Protein AF-A0A931WRL9-F1 (afdb_monomer_lite)

Structure (mmCIF, N/CA/C/O backbone):
data_AF-A0A931WRL9-F1
#
_entry.id   AF-A0A931WRL9-F1
#
loop_
_atom_site.group_PDB
_atom_site.id
_atom_site.type_symbol
_atom_site.label_atom_id
_atom_site.label_alt_id
_atom_site.label_comp_id
_atom_site.label_asym_id
_atom_site.label_entity_id
_atom_site.label_seq_id
_atom_site.pdbx_PDB_ins_code
_atom_site.Cartn_x
_atom_site.Cartn_y
_atom_site.Cartn_z
_atom_site.occupancy
_atom_site.B_iso_or_equiv
_atom_site.auth_seq_id
_atom_site.auth_comp_id
_atom_site.auth_asym_id
_atom_site.auth_atom_id
_atom_site.pdbx_PDB_model_num
ATOM 1 N N . MET A 1 1 ? -40.495 -14.689 -40.208 1.00 44.78 1 MET A N 1
ATOM 2 C CA . MET A 1 1 ? -40.749 -14.910 -38.768 1.00 44.78 1 MET A CA 1
ATOM 3 C C . MET A 1 1 ? -39.456 -15.368 -38.120 1.00 44.78 1 MET A C 1
ATOM 5 O O . MET A 1 1 ? -38.952 -16.397 -38.542 1.00 44.78 1 MET A O 1
ATOM 9 N N . THR A 1 2 ? -38.900 -14.580 -37.196 1.00 35.59 2 THR A N 1
ATOM 10 C CA . THR A 1 2 ? -38.313 -14.981 -35.895 1.00 35.59 2 THR A CA 1
ATOM 11 C C . THR A 1 2 ? -37.717 -13.708 -35.288 1.00 35.59 2 THR A C 1
ATOM 13 O O . THR A 1 2 ? -36.755 -13.159 -35.816 1.00 35.59 2 THR A O 1
ATOM 16 N N . ALA A 1 3 ? -38.356 -13.192 -34.238 1.00 34.50 3 ALA A N 1
ATOM 17 C CA . ALA A 1 3 ? -37.860 -12.071 -33.450 1.00 34.50 3 ALA A CA 1
ATOM 18 C C . ALA A 1 3 ? -36.863 -12.606 -32.414 1.00 34.50 3 ALA A C 1
ATOM 20 O O . ALA A 1 3 ? -37.183 -13.543 -31.684 1.00 34.50 3 ALA A O 1
ATOM 21 N N . ILE A 1 4 ? -35.666 -12.023 -32.359 1.00 38.94 4 ILE A N 1
ATOM 22 C CA . ILE A 1 4 ? -34.673 -12.305 -31.321 1.00 38.94 4 ILE A CA 1
ATOM 23 C C . ILE A 1 4 ? -34.938 -11.321 -30.181 1.00 38.94 4 ILE A C 1
ATOM 25 O O . ILE A 1 4 ? -34.804 -10.111 -30.349 1.00 38.94 4 ILE A O 1
ATOM 29 N N . ILE A 1 5 ? -35.365 -11.848 -29.035 1.00 36.91 5 ILE A N 1
ATOM 30 C CA . ILE A 1 5 ? -35.567 -11.085 -27.802 1.00 36.91 5 ILE A CA 1
ATOM 31 C C . ILE A 1 5 ? -34.185 -10.740 -27.237 1.00 36.91 5 ILE A C 1
ATOM 33 O O . ILE A 1 5 ? -33.437 -11.624 -26.825 1.00 36.91 5 ILE A O 1
ATOM 37 N N . ALA A 1 6 ? -33.851 -9.450 -27.225 1.00 34.28 6 ALA A N 1
ATOM 38 C CA . ALA A 1 6 ? -32.710 -8.922 -26.493 1.00 34.28 6 ALA A CA 1
ATOM 39 C C . ALA A 1 6 ? -33.028 -8.936 -24.990 1.00 34.28 6 ALA A C 1
ATOM 41 O O . ALA A 1 6 ? -33.917 -8.223 -24.526 1.00 34.28 6 ALA A O 1
ATOM 42 N N . VAL A 1 7 ? -32.312 -9.763 -24.228 1.00 40.81 7 VAL A N 1
ATOM 43 C CA . VAL A 1 7 ? -32.348 -9.741 -22.762 1.00 40.81 7 VAL A CA 1
ATOM 44 C C . VAL A 1 7 ? -31.408 -8.634 -22.285 1.00 40.81 7 VAL A C 1
ATOM 46 O O . VAL A 1 7 ? -30.204 -8.672 -22.524 1.00 40.81 7 VAL A O 1
ATOM 49 N N . VAL A 1 8 ? -31.983 -7.626 -21.634 1.00 39.34 8 VAL A N 1
ATOM 50 C CA . VAL A 1 8 ? -31.287 -6.487 -21.023 1.00 39.34 8 VAL A CA 1
ATOM 51 C C . VAL A 1 8 ? -30.532 -6.951 -19.763 1.00 39.34 8 VAL A C 1
ATOM 53 O O . VAL A 1 8 ? -31.167 -7.512 -18.867 1.00 39.34 8 VAL A O 1
ATOM 56 N N . PRO A 1 9 ? -29.219 -6.691 -19.609 1.00 40.78 9 PRO A N 1
ATOM 57 C CA . PRO A 1 9 ? -28.498 -6.967 -18.369 1.00 40.78 9 PRO A CA 1
ATOM 58 C C . PRO A 1 9 ? -28.675 -5.790 -17.395 1.00 40.78 9 PRO A C 1
ATOM 60 O O . PRO A 1 9 ? -27.801 -4.943 -17.254 1.00 40.78 9 PRO A O 1
ATOM 63 N N . GLY A 1 10 ? -29.844 -5.701 -16.752 1.00 38.16 10 GLY A N 1
ATOM 64 C CA . GLY A 1 10 ? -30.195 -4.589 -15.852 1.00 38.16 10 GLY A CA 1
ATOM 65 C C . GLY A 1 10 ? -30.181 -4.905 -14.352 1.00 38.16 10 GLY A C 1
ATOM 66 O O . GLY A 1 10 ? -30.362 -3.998 -13.549 1.00 38.16 10 GLY A O 1
ATOM 67 N N . ILE A 1 11 ? -29.992 -6.167 -13.948 1.00 41.97 11 ILE A N 1
ATOM 68 C CA . ILE A 1 11 ? -30.270 -6.601 -12.560 1.00 41.97 11 ILE A CA 1
ATOM 69 C C . ILE A 1 11 ? -28.989 -6.941 -11.768 1.00 41.97 11 ILE A C 1
ATOM 71 O O . ILE A 1 11 ? -28.971 -6.821 -10.548 1.00 41.97 11 ILE A O 1
ATOM 75 N N . ALA A 1 12 ? -27.871 -7.247 -12.436 1.00 38.97 12 ALA A N 1
ATOM 76 C CA . ALA A 1 12 ? -26.634 -7.674 -11.765 1.00 38.97 12 ALA A CA 1
ATOM 77 C C . ALA A 1 12 ? -25.820 -6.538 -11.098 1.00 38.97 12 ALA A C 1
ATOM 79 O O . ALA A 1 12 ? -24.999 -6.807 -10.224 1.00 38.97 12 ALA A O 1
ATOM 80 N N . TYR A 1 13 ? -26.040 -5.268 -11.463 1.00 33.41 13 TYR A N 1
ATOM 81 C CA . TYR A 1 13 ? -25.274 -4.142 -10.901 1.00 33.41 13 TYR A CA 1
ATOM 82 C C . TYR A 1 13 ? -25.779 -3.670 -9.526 1.00 33.41 13 TYR A C 1
ATOM 84 O O . TYR A 1 13 ? -24.995 -3.178 -8.716 1.00 33.41 13 TYR A O 1
ATOM 92 N N . ALA A 1 14 ? -27.068 -3.855 -9.223 1.00 31.97 14 ALA A N 1
ATOM 93 C CA . ALA A 1 14 ? -27.651 -3.403 -7.958 1.00 31.97 14 ALA A CA 1
ATOM 94 C C . ALA A 1 14 ? -27.283 -4.312 -6.767 1.00 31.97 14 ALA A C 1
ATOM 96 O O . ALA A 1 14 ? -27.158 -3.836 -5.639 1.00 31.97 14 ALA A O 1
ATOM 97 N N . GLU A 1 15 ? -27.056 -5.608 -7.004 1.00 30.67 15 GLU A N 1
ATOM 98 C CA . GLU A 1 15 ? -26.655 -6.556 -5.953 1.00 30.67 15 GLU A CA 1
ATOM 99 C C . GLU A 1 15 ? -25.173 -6.436 -5.569 1.00 30.67 15 GLU A C 1
ATOM 101 O O . GLU A 1 15 ? -24.834 -6.593 -4.395 1.00 30.67 15 GLU A O 1
ATOM 106 N N . ALA A 1 16 ? -24.294 -6.088 -6.515 1.00 38.09 16 ALA A N 1
ATOM 107 C CA . ALA A 1 16 ? -22.885 -5.812 -6.224 1.00 38.09 16 ALA A CA 1
ATOM 108 C C . ALA A 1 16 ? -22.719 -4.534 -5.379 1.00 38.09 16 ALA A C 1
ATOM 110 O O . ALA A 1 16 ? -21.950 -4.523 -4.421 1.00 38.09 16 ALA A O 1
ATOM 111 N N . SER A 1 17 ? -23.514 -3.498 -5.670 1.00 33.03 17 SER A N 1
ATOM 112 C CA . SER A 1 17 ? -23.491 -2.224 -4.939 1.00 33.03 17 SER A CA 1
ATOM 113 C C . SER A 1 17 ? -24.103 -2.321 -3.529 1.00 33.03 17 SER A C 1
ATOM 115 O O . SER A 1 17 ? -23.674 -1.608 -2.625 1.00 33.03 17 SER A O 1
ATOM 117 N N . ARG A 1 18 ? -25.035 -3.260 -3.285 1.00 34.12 18 ARG A N 1
ATOM 118 C CA . ARG A 1 18 ? -25.555 -3.548 -1.932 1.00 34.12 18 ARG A CA 1
ATOM 119 C C . ARG A 1 18 ? -24.573 -4.306 -1.033 1.00 34.12 18 ARG A C 1
ATOM 121 O O . ARG A 1 18 ? -24.614 -4.103 0.173 1.00 34.12 18 ARG A O 1
ATOM 128 N N . LYS A 1 19 ? -23.683 -5.141 -1.583 1.00 35.38 19 LYS A N 1
ATOM 129 C CA . LYS A 1 19 ? -22.696 -5.901 -0.787 1.00 35.38 19 LYS A CA 1
ATOM 130 C C . LYS A 1 19 ? -21.484 -5.082 -0.337 1.00 35.38 19 LYS A C 1
ATOM 132 O O . LYS A 1 19 ? -20.866 -5.433 0.663 1.00 35.38 19 LYS A O 1
ATOM 137 N N . GLU A 1 20 ? -21.144 -3.992 -1.024 1.00 37.16 20 GLU A N 1
ATOM 138 C CA . GLU A 1 20 ? -20.038 -3.119 -0.594 1.00 37.16 20 GLU A CA 1
ATOM 139 C C . GLU A 1 20 ? -20.382 -2.294 0.658 1.00 37.16 20 GLU A C 1
ATOM 141 O O . GLU A 1 20 ? -19.478 -1.927 1.407 1.00 37.16 20 GLU A O 1
ATOM 146 N N . GLY A 1 21 ? -21.674 -2.095 0.948 1.00 33.62 21 GLY A N 1
ATOM 147 C CA . GLY A 1 21 ? -22.155 -1.407 2.151 1.00 33.62 21 GLY A CA 1
ATOM 148 C C . GLY A 1 21 ? -22.078 -2.217 3.454 1.00 33.62 21 GLY A C 1
ATOM 149 O O . GLY A 1 21 ? -22.179 -1.628 4.525 1.00 33.62 21 GLY A O 1
ATOM 150 N N . GLU A 1 22 ? -21.860 -3.535 3.387 1.00 46.25 22 GLU A N 1
ATOM 151 C CA . GLU A 1 22 ? -21.829 -4.440 4.555 1.00 46.25 22 GLU A CA 1
ATOM 152 C C . GLU A 1 22 ? -20.504 -5.206 4.703 1.00 46.25 22 GLU A C 1
ATOM 154 O O . GLU A 1 22 ? -20.404 -6.157 5.473 1.00 46.25 22 GLU A O 1
ATOM 159 N N . MET A 1 23 ? -19.454 -4.823 3.975 1.00 58.56 23 MET A N 1
ATOM 160 C CA . MET A 1 23 ? -18.161 -5.488 4.129 1.00 58.56 23 MET A CA 1
ATOM 161 C C . MET A 1 23 ? -17.513 -5.045 5.445 1.00 58.56 23 MET A C 1
ATOM 163 O O . MET A 1 23 ? -17.199 -3.863 5.617 1.00 58.56 23 MET A O 1
ATOM 167 N N . GLY A 1 24 ? -17.315 -5.984 6.375 1.00 73.19 24 GLY A N 1
ATOM 168 C CA . GLY A 1 24 ? -16.689 -5.721 7.669 1.00 73.19 24 GLY A CA 1
ATOM 169 C C . GLY A 1 24 ? -15.267 -5.170 7.522 1.00 73.19 24 GLY A C 1
ATOM 170 O O . GLY A 1 24 ? -14.617 -5.329 6.488 1.00 73.19 24 GLY A O 1
ATOM 171 N N . ALA A 1 25 ? -14.752 -4.504 8.558 1.00 78.38 25 ALA A N 1
ATOM 172 C CA . ALA A 1 25 ? -13.414 -3.907 8.505 1.00 78.38 25 ALA A CA 1
ATOM 173 C C . ALA A 1 25 ? -12.307 -4.944 8.225 1.00 78.38 25 ALA A C 1
ATOM 175 O O . ALA A 1 25 ? -11.410 -4.676 7.431 1.00 78.38 25 ALA A O 1
ATOM 176 N N . VAL A 1 26 ? -12.426 -6.148 8.794 1.00 84.94 26 VAL A N 1
ATOM 177 C CA . VAL A 1 26 ? -11.498 -7.267 8.545 1.00 84.94 26 VAL A CA 1
ATOM 178 C C . VAL A 1 26 ? -11.641 -7.812 7.119 1.00 84.94 26 VAL A C 1
ATOM 180 O O . VAL A 1 26 ? -10.646 -8.127 6.471 1.00 84.94 26 VAL A O 1
ATOM 183 N N . ASP A 1 27 ? -12.855 -7.852 6.565 1.00 77.94 27 ASP A N 1
ATOM 184 C CA . ASP A 1 27 ? -13.069 -8.292 5.180 1.00 77.94 27 ASP A CA 1
ATOM 185 C C . ASP A 1 27 ? -12.453 -7.330 4.161 1.00 77.94 27 ASP A C 1
ATOM 187 O O . ASP A 1 27 ? -11.972 -7.761 3.108 1.00 77.94 27 ASP A O 1
ATOM 191 N N . ARG A 1 28 ? -12.409 -6.032 4.492 1.00 79.56 28 ARG A N 1
ATOM 192 C CA . ARG A 1 28 ? -11.656 -5.043 3.713 1.00 79.56 28 ARG A CA 1
ATOM 193 C C . ARG A 1 28 ? -10.157 -5.345 3.730 1.00 79.56 28 ARG A C 1
ATOM 195 O O . ARG A 1 28 ? -9.572 -5.391 2.653 1.00 79.56 28 ARG A O 1
ATOM 202 N N . LEU A 1 29 ? -9.563 -5.658 4.885 1.00 85.00 29 LEU A N 1
ATOM 203 C CA . LEU A 1 29 ? -8.148 -6.059 4.946 1.00 85.00 29 LEU A CA 1
ATOM 204 C C . LEU A 1 29 ? -7.873 -7.352 4.158 1.00 85.00 29 LEU A C 1
ATOM 206 O O . LEU A 1 29 ? -6.937 -7.410 3.368 1.00 85.00 29 LEU A O 1
ATOM 210 N N . ARG A 1 30 ? -8.751 -8.360 4.239 1.00 85.81 30 ARG A N 1
ATOM 211 C CA . ARG A 1 30 ? -8.642 -9.573 3.398 1.00 85.81 30 ARG A CA 1
ATOM 212 C C . ARG A 1 30 ? -8.730 -9.271 1.903 1.00 85.81 30 ARG A C 1
ATOM 214 O O . ARG A 1 30 ? -8.140 -9.970 1.074 1.00 85.81 30 ARG A O 1
ATOM 221 N N . ARG A 1 31 ? -9.530 -8.277 1.510 1.00 81.62 31 ARG A N 1
ATOM 222 C CA . ARG A 1 31 ? -9.586 -7.805 0.120 1.00 81.62 31 ARG A CA 1
ATOM 223 C C . ARG A 1 31 ? -8.267 -7.140 -0.269 1.00 81.62 31 ARG A C 1
ATOM 225 O O . ARG A 1 31 ? -7.754 -7.476 -1.336 1.00 81.62 31 ARG A O 1
ATOM 232 N N . ASP A 1 32 ? -7.706 -6.300 0.594 1.00 82.50 32 ASP A N 1
ATOM 233 C CA . ASP A 1 32 ? -6.391 -5.688 0.388 1.00 82.50 32 ASP A CA 1
ATOM 234 C C . ASP A 1 32 ? -5.314 -6.762 0.200 1.00 82.50 32 ASP A C 1
ATOM 236 O O . ASP A 1 32 ? -4.624 -6.747 -0.818 1.00 82.50 32 ASP A O 1
ATOM 240 N N . HIS A 1 33 ? -5.250 -7.777 1.068 1.00 94.31 33 HIS A N 1
ATOM 241 C CA . HIS A 1 33 ? -4.272 -8.867 0.950 1.00 94.31 33 HIS A CA 1
ATOM 242 C C . HIS A 1 33 ? -4.367 -9.608 -0.382 1.00 94.31 33 HIS A C 1
ATOM 244 O O . HIS A 1 33 ? -3.354 -9.938 -0.995 1.00 94.31 33 HIS A O 1
ATOM 250 N N . ARG A 1 34 ? -5.583 -9.868 -0.879 1.00 90.12 34 ARG A N 1
ATOM 251 C CA . ARG A 1 34 ? -5.767 -10.491 -2.201 1.00 90.12 34 ARG A CA 1
ATOM 252 C C . ARG A 1 34 ? -5.211 -9.614 -3.324 1.00 90.12 34 ARG A C 1
ATOM 254 O O . ARG A 1 34 ? -4.574 -10.132 -4.243 1.00 90.12 34 ARG A O 1
ATOM 261 N N . ILE A 1 35 ? -5.427 -8.301 -3.250 1.00 81.62 35 ILE A N 1
ATOM 262 C CA . ILE A 1 35 ? -4.906 -7.339 -4.230 1.00 81.62 35 ILE A CA 1
ATOM 263 C C . ILE A 1 35 ? -3.377 -7.272 -4.150 1.00 81.62 35 ILE A C 1
ATOM 265 O O . ILE A 1 35 ? -2.712 -7.377 -5.183 1.00 81.62 35 ILE A O 1
ATOM 269 N N . LEU A 1 36 ? -2.823 -7.154 -2.940 1.00 89.88 36 LEU A N 1
ATOM 270 C CA . LEU A 1 36 ? -1.384 -7.114 -2.694 1.00 89.88 36 LEU A CA 1
ATOM 271 C C . LEU A 1 36 ? -0.716 -8.394 -3.208 1.00 89.88 36 LEU A C 1
ATOM 273 O O . LEU A 1 36 ? 0.184 -8.305 -4.039 1.00 89.88 36 LEU A O 1
ATOM 277 N N . ARG A 1 37 ? -1.216 -9.583 -2.842 1.00 96.25 37 ARG A N 1
ATOM 278 C CA . ARG A 1 37 ? -0.706 -10.871 -3.352 1.00 96.25 37 ARG A CA 1
ATOM 279 C C . ARG A 1 37 ? -0.725 -10.947 -4.876 1.00 96.25 37 ARG A C 1
ATOM 281 O O . ARG A 1 37 ? 0.290 -11.304 -5.461 1.00 96.25 37 ARG A O 1
ATOM 288 N N . SER A 1 38 ? -1.807 -10.508 -5.522 1.00 91.19 38 SER A N 1
ATOM 289 C CA . SER A 1 38 ? -1.882 -10.478 -6.993 1.00 91.19 38 SER A CA 1
ATOM 290 C C . SER A 1 38 ? -0.784 -9.604 -7.618 1.00 91.19 38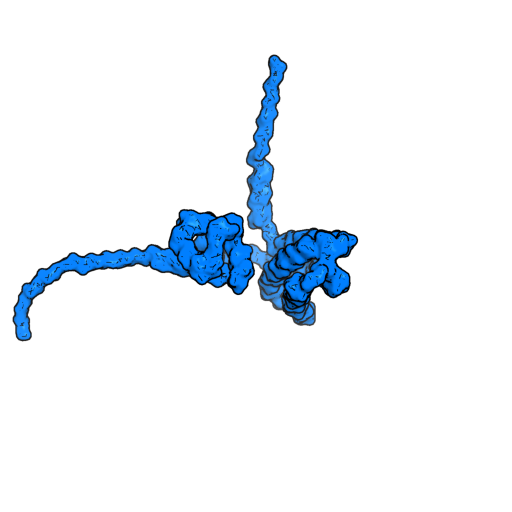 SER A C 1
ATOM 292 O O . SER A 1 38 ? -0.252 -9.923 -8.680 1.00 91.19 38 SER A O 1
ATOM 294 N N . LYS A 1 39 ? -0.410 -8.495 -6.966 1.00 89.38 39 LYS A N 1
ATOM 295 C CA . LYS A 1 39 ? 0.703 -7.647 -7.419 1.00 89.38 39 LYS A CA 1
ATOM 296 C C . LYS A 1 39 ? 2.064 -8.269 -7.148 1.00 89.38 39 LYS A C 1
ATOM 298 O O . LYS A 1 39 ? 2.951 -8.134 -7.985 1.00 89.38 39 LYS A O 1
ATOM 303 N N . LEU A 1 40 ? 2.228 -8.959 -6.023 1.00 96.81 40 LEU A N 1
ATOM 304 C CA . LEU A 1 40 ? 3.450 -9.708 -5.730 1.00 96.81 40 LEU A CA 1
ATOM 305 C C . LEU A 1 40 ? 3.666 -10.833 -6.755 1.00 96.81 40 LEU A C 1
ATOM 307 O O . LEU A 1 40 ? 4.784 -11.004 -7.234 1.00 96.81 40 LEU A O 1
ATOM 311 N N . ASP A 1 41 ? 2.599 -11.519 -7.172 1.00 96.06 41 ASP A N 1
ATOM 312 C CA . ASP A 1 41 ? 2.644 -12.523 -8.244 1.00 96.06 41 ASP A CA 1
ATOM 313 C C . ASP A 1 41 ? 3.066 -11.901 -9.585 1.00 96.06 41 ASP A C 1
ATOM 315 O O . ASP A 1 41 ? 3.889 -12.464 -10.312 1.00 96.06 41 ASP A O 1
ATOM 319 N N . LEU A 1 42 ? 2.549 -10.707 -9.902 1.00 94.00 42 LEU A N 1
ATOM 320 C CA . LEU A 1 42 ? 2.945 -9.955 -11.094 1.00 94.00 42 LEU A CA 1
ATOM 321 C C . LEU A 1 42 ? 4.422 -9.538 -11.045 1.00 94.00 42 LEU A C 1
ATOM 323 O O . LEU A 1 42 ? 5.119 -9.676 -12.049 1.00 94.00 42 LEU A O 1
ATOM 327 N N . LEU A 1 43 ? 4.916 -9.065 -9.896 1.00 95.19 43 LEU A N 1
ATOM 328 C CA . LEU A 1 43 ? 6.333 -8.735 -9.717 1.00 95.19 43 LEU A CA 1
ATOM 329 C C . LEU A 1 43 ? 7.221 -9.968 -9.894 1.00 95.19 43 LEU A C 1
ATOM 331 O O . LEU A 1 43 ? 8.225 -9.904 -10.597 1.00 95.19 43 LEU A O 1
ATOM 335 N N . GLU A 1 44 ? 6.846 -11.103 -9.309 1.00 96.69 44 GLU A N 1
ATOM 336 C CA . GLU A 1 44 ? 7.587 -12.359 -9.441 1.00 96.69 44 GLU A CA 1
ATOM 337 C C . GLU A 1 44 ? 7.596 -12.879 -10.890 1.00 96.69 44 GLU A C 1
ATOM 339 O O . GLU A 1 44 ? 8.616 -13.368 -11.386 1.00 96.69 44 GLU A O 1
ATOM 344 N N . ALA A 1 45 ? 6.485 -12.734 -11.617 1.00 95.62 45 ALA A N 1
ATOM 345 C CA . ALA A 1 45 ? 6.431 -13.019 -13.048 1.00 95.62 45 ALA A CA 1
ATOM 346 C C . ALA A 1 45 ? 7.342 -12.081 -13.856 1.00 95.62 45 ALA A C 1
ATOM 348 O O . ALA A 1 45 ? 8.159 -12.559 -14.642 1.00 95.62 45 ALA A O 1
ATOM 349 N N . ALA A 1 46 ? 7.264 -10.773 -13.613 1.00 93.81 46 ALA A N 1
ATOM 350 C CA . ALA A 1 46 ? 8.078 -9.770 -14.289 1.00 93.81 46 ALA A CA 1
ATOM 351 C C . ALA A 1 46 ? 9.582 -9.954 -14.007 1.00 93.81 46 ALA A C 1
ATOM 353 O O . ALA A 1 46 ? 10.401 -9.845 -14.917 1.00 93.81 46 ALA A O 1
ATOM 354 N N . LEU A 1 47 ? 9.968 -10.351 -12.789 1.00 94.06 47 LEU A N 1
ATOM 355 C CA . LEU A 1 47 ? 11.359 -10.679 -12.461 1.00 94.06 47 LEU A CA 1
ATOM 356 C C . LEU A 1 47 ? 11.907 -11.814 -13.339 1.00 94.06 47 LEU A C 1
ATOM 358 O O . LEU A 1 47 ? 13.095 -11.806 -13.673 1.00 94.06 47 LEU A O 1
ATOM 362 N N . ARG A 1 48 ? 11.087 -12.794 -13.735 1.00 94.00 48 ARG A N 1
ATOM 363 C CA . ARG A 1 48 ? 11.520 -13.899 -14.613 1.00 94.00 48 ARG A CA 1
ATOM 364 C C . ARG A 1 48 ? 11.781 -13.457 -16.053 1.00 94.00 48 ARG A C 1
ATOM 366 O O . ARG A 1 48 ? 12.563 -14.109 -16.733 1.00 94.00 48 ARG A O 1
ATOM 373 N N . MET A 1 49 ? 11.181 -12.351 -16.487 1.00 92.56 49 MET A N 1
ATOM 374 C CA . MET A 1 49 ? 11.385 -11.776 -17.822 1.00 92.56 49 MET A CA 1
ATOM 375 C C . MET A 1 49 ? 12.704 -10.992 -17.937 1.00 92.56 49 MET A C 1
ATOM 377 O O . MET A 1 49 ? 13.146 -10.690 -19.039 1.00 92.56 49 MET A O 1
ATOM 381 N N . GLY A 1 50 ? 13.363 -10.689 -16.814 1.00 90.50 50 GLY A N 1
ATOM 382 C CA . GLY A 1 50 ? 14.637 -9.970 -16.816 1.00 90.50 50 GLY A CA 1
ATOM 383 C C . GLY A 1 50 ? 14.477 -8.491 -17.167 1.00 90.50 50 GLY A C 1
ATOM 384 O O . GLY A 1 50 ? 13.489 -7.864 -16.791 1.00 90.50 50 GLY A O 1
ATOM 385 N N . ASP A 1 51 ? 15.473 -7.930 -17.850 1.00 90.31 51 ASP A N 1
ATOM 386 C CA . ASP A 1 51 ? 15.604 -6.480 -18.048 1.00 90.31 51 ASP A CA 1
ATOM 387 C C . ASP A 1 51 ? 14.480 -5.882 -18.921 1.00 90.31 51 ASP A C 1
ATOM 389 O O . ASP A 1 51 ? 14.110 -4.724 -18.741 1.00 90.31 51 ASP A O 1
ATOM 393 N N . GLU A 1 52 ? 13.837 -6.683 -19.778 1.00 89.25 52 GLU A N 1
ATOM 394 C CA . GLU A 1 52 ? 12.692 -6.255 -20.603 1.00 89.25 52 GLU A CA 1
ATOM 395 C C . GLU A 1 52 ? 11.482 -5.800 -19.771 1.00 89.25 52 GLU A C 1
ATOM 397 O O . GLU A 1 52 ? 10.679 -4.980 -20.216 1.00 89.25 52 GLU A O 1
ATOM 402 N N . ALA A 1 53 ? 11.354 -6.298 -18.539 1.00 92.69 53 ALA A N 1
ATOM 403 C CA . ALA A 1 53 ? 10.255 -5.954 -17.646 1.00 92.69 53 ALA A CA 1
ATOM 404 C C . ALA A 1 53 ? 10.574 -4.782 -16.706 1.00 92.69 53 ALA A C 1
ATOM 406 O O . ALA A 1 53 ? 9.793 -4.522 -15.790 1.00 92.69 53 ALA A O 1
ATOM 407 N N . TRP A 1 54 ? 11.680 -4.057 -16.914 1.00 90.62 54 TRP A N 1
ATOM 408 C CA . TRP A 1 54 ? 12.113 -2.958 -16.042 1.00 90.62 54 TRP A CA 1
ATOM 409 C C . TRP A 1 54 ? 10.992 -1.965 -15.711 1.00 90.62 54 TRP A C 1
ATOM 411 O O . TRP A 1 54 ? 10.719 -1.691 -14.541 1.00 90.62 54 TRP A O 1
ATOM 421 N N . TYR A 1 55 ? 10.303 -1.458 -16.736 1.00 87.31 55 TYR A N 1
ATOM 422 C CA . TYR A 1 55 ? 9.225 -0.486 -16.556 1.00 87.31 55 TYR A CA 1
ATOM 423 C C . TYR A 1 55 ? 8.027 -1.084 -15.819 1.00 87.31 55 TYR A C 1
ATOM 425 O O . TYR A 1 55 ? 7.462 -0.430 -14.951 1.00 87.31 55 TYR A O 1
ATOM 433 N N . VAL A 1 56 ? 7.679 -2.343 -16.096 1.00 90.19 56 VAL A N 1
ATOM 434 C CA . VAL A 1 56 ? 6.594 -3.040 -15.389 1.00 90.19 56 VAL A CA 1
ATOM 435 C C . VAL A 1 56 ? 6.945 -3.206 -13.913 1.00 90.19 56 VAL A C 1
ATOM 437 O O . VAL A 1 56 ? 6.141 -2.868 -13.050 1.00 90.19 56 VAL A O 1
ATOM 440 N N . LEU A 1 57 ? 8.160 -3.671 -13.611 1.00 91.62 57 LEU A N 1
ATOM 441 C CA . LEU A 1 57 ? 8.648 -3.822 -12.241 1.00 91.62 57 LEU A CA 1
ATOM 442 C C . LEU A 1 57 ? 8.609 -2.491 -11.494 1.00 91.62 57 LEU A C 1
ATOM 444 O O . LEU A 1 57 ? 8.084 -2.437 -10.382 1.00 91.62 57 LEU A O 1
ATOM 448 N N . ARG A 1 58 ? 9.094 -1.416 -12.123 1.00 89.44 58 ARG A N 1
ATOM 449 C CA . ARG A 1 58 ? 9.044 -0.064 -11.568 1.00 89.44 58 ARG A CA 1
ATOM 450 C C . ARG A 1 58 ? 7.603 0.350 -11.265 1.00 89.44 58 ARG A C 1
ATOM 452 O O . ARG A 1 58 ? 7.286 0.600 -10.108 1.00 89.44 58 ARG A O 1
ATOM 459 N N . GLU A 1 59 ? 6.717 0.378 -12.256 1.00 87.12 59 GLU A N 1
ATOM 460 C CA . GLU A 1 59 ? 5.333 0.845 -12.069 1.00 87.12 59 GLU A CA 1
ATOM 461 C C . GLU A 1 59 ? 4.575 0.036 -11.006 1.00 87.12 59 GLU A C 1
ATOM 463 O O . GLU A 1 59 ? 3.853 0.591 -10.169 1.00 87.12 59 GLU A O 1
ATOM 468 N N . VAL A 1 60 ? 4.775 -1.284 -10.982 1.00 87.25 60 VAL A N 1
ATOM 469 C CA . VAL A 1 60 ? 4.128 -2.150 -9.995 1.00 87.25 60 VAL A CA 1
ATOM 470 C C . VAL A 1 60 ? 4.695 -1.914 -8.592 1.00 87.25 60 VAL A C 1
ATOM 472 O O . VAL A 1 60 ? 3.904 -1.853 -7.653 1.00 87.25 60 VAL A O 1
ATOM 475 N N . CYS A 1 61 ? 6.007 -1.702 -8.422 1.00 87.25 61 CYS A N 1
ATOM 476 C CA . CYS A 1 61 ? 6.604 -1.372 -7.116 1.00 87.25 61 CYS A CA 1
ATOM 477 C C . CYS A 1 61 ? 6.119 -0.021 -6.574 1.00 87.25 61 CYS A C 1
ATOM 479 O O . CYS A 1 61 ? 5.794 0.102 -5.388 1.00 87.25 61 CYS A O 1
ATOM 481 N N . PHE A 1 62 ? 5.998 0.980 -7.447 1.00 83.62 62 PHE A N 1
ATOM 482 C CA . PHE A 1 62 ? 5.442 2.284 -7.089 1.00 83.62 62 PHE A CA 1
ATOM 483 C C . PHE A 1 62 ? 3.975 2.160 -6.658 1.00 83.62 62 PHE A C 1
ATOM 485 O O . PHE A 1 62 ? 3.596 2.657 -5.596 1.00 83.62 62 PHE A O 1
ATOM 492 N N . THR A 1 63 ? 3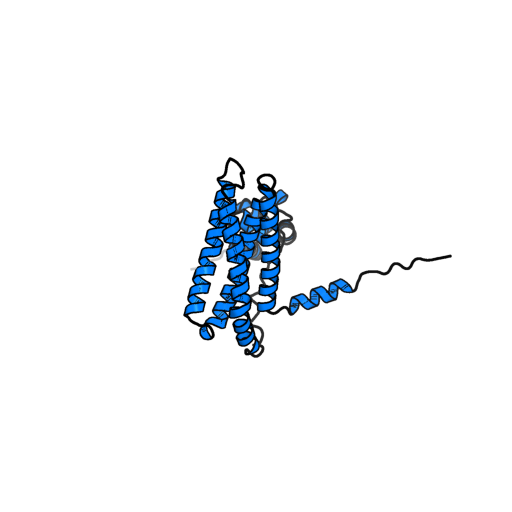.167 1.416 -7.418 1.00 84.06 63 THR A N 1
ATOM 493 C CA . THR A 1 63 ? 1.762 1.154 -7.067 1.00 84.06 63 THR A CA 1
ATOM 494 C C . THR A 1 63 ? 1.636 0.385 -5.749 1.00 84.06 63 THR A C 1
ATOM 496 O O . THR A 1 63 ? 0.800 0.728 -4.913 1.00 84.06 63 THR A O 1
ATOM 499 N N . LEU A 1 64 ? 2.469 -0.639 -5.547 1.00 87.56 64 LEU A N 1
ATOM 500 C CA . LEU A 1 64 ? 2.492 -1.455 -4.333 1.00 87.56 64 LEU A CA 1
ATOM 501 C C . LEU A 1 64 ? 2.823 -0.608 -3.099 1.00 87.56 64 LEU A C 1
ATOM 503 O O . LEU A 1 64 ? 2.191 -0.767 -2.063 1.00 87.56 64 LEU A O 1
ATOM 507 N N . SER A 1 65 ? 3.745 0.348 -3.231 1.00 84.56 65 SER A N 1
ATOM 508 C CA . SER A 1 65 ? 4.127 1.261 -2.144 1.00 84.56 65 SER A CA 1
ATOM 509 C C . SER A 1 65 ? 2.970 2.118 -1.640 1.00 84.56 65 SER A C 1
ATOM 511 O O . SER A 1 65 ? 2.900 2.403 -0.445 1.00 84.56 65 SER A O 1
ATOM 513 N N . ARG A 1 66 ? 2.074 2.541 -2.541 1.00 78.69 66 ARG A N 1
ATOM 514 C CA . ARG A 1 66 ? 0.857 3.275 -2.174 1.00 78.69 66 ARG A CA 1
ATOM 515 C C . ARG A 1 66 ? -0.111 2.358 -1.436 1.00 78.69 66 ARG A C 1
ATOM 517 O O . ARG A 1 66 ? -0.463 2.621 -0.295 1.00 78.69 66 ARG A O 1
ATOM 524 N N . GLN A 1 67 ? -0.458 1.240 -2.066 1.00 81.94 67 GLN A N 1
ATOM 525 C CA . GLN A 1 67 ? -1.460 0.325 -1.527 1.00 81.94 67 GLN A CA 1
ATOM 526 C C . GLN A 1 67 ? -1.064 -0.274 -0.181 1.00 81.94 67 GLN A C 1
ATOM 528 O O . GLN A 1 67 ? -1.925 -0.418 0.679 1.00 81.94 67 GLN A O 1
ATOM 533 N N . LEU A 1 68 ? 0.221 -0.584 0.012 1.00 88.38 68 LEU A N 1
ATOM 534 C CA . LEU A 1 68 ? 0.718 -1.085 1.287 1.00 88.38 68 LEU A CA 1
ATOM 535 C C . LEU A 1 68 ? 0.583 -0.032 2.392 1.00 88.38 68 LEU A C 1
ATOM 537 O O . LEU A 1 68 ? 0.178 -0.362 3.496 1.00 88.38 68 LEU A O 1
ATOM 541 N N . ARG A 1 69 ? 0.856 1.245 2.103 1.00 86.69 69 ARG A N 1
ATOM 542 C CA . ARG A 1 69 ? 0.695 2.321 3.093 1.00 86.69 69 ARG A CA 1
ATOM 543 C C . ARG A 1 69 ? -0.762 2.498 3.505 1.00 86.69 69 ARG A C 1
ATOM 545 O O . ARG A 1 69 ? -1.049 2.632 4.690 1.00 86.69 69 ARG A O 1
ATOM 552 N N . ASP A 1 70 ? -1.671 2.492 2.535 1.00 80.00 70 ASP A N 1
ATOM 553 C CA . ASP A 1 70 ? -3.101 2.642 2.806 1.00 80.00 70 ASP A CA 1
ATOM 554 C C . ASP A 1 70 ? -3.637 1.447 3.602 1.00 80.00 70 ASP A C 1
ATOM 556 O O . ASP A 1 70 ? -4.465 1.606 4.499 1.00 80.00 70 ASP A O 1
ATOM 560 N N . HIS A 1 71 ? -3.143 0.253 3.275 1.00 87.50 71 HIS A N 1
ATOM 561 C CA . HIS A 1 71 ? -3.435 -0.981 3.9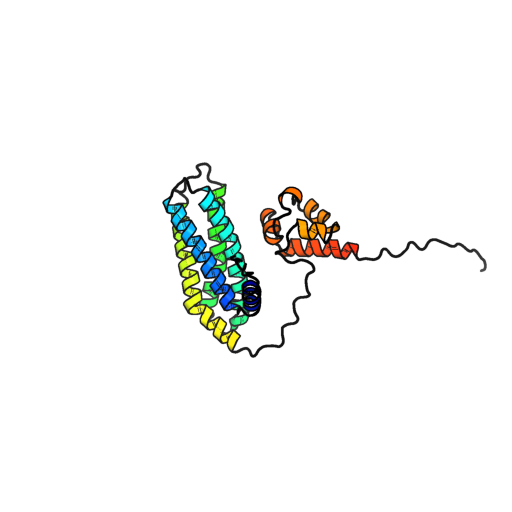85 1.00 87.50 71 HIS A CA 1
ATOM 562 C C . HIS A 1 71 ? -2.945 -0.925 5.441 1.00 87.50 71 HIS A C 1
ATOM 564 O O . HIS A 1 71 ? -3.774 -1.023 6.344 1.00 87.50 71 HIS A O 1
ATOM 570 N N . ILE A 1 72 ? -1.660 -0.624 5.664 1.00 88.44 72 ILE A N 1
ATOM 571 C CA . ILE A 1 72 ? -1.063 -0.454 6.999 1.00 88.44 72 ILE A CA 1
ATOM 572 C C . ILE A 1 72 ? -1.828 0.595 7.811 1.00 88.44 72 ILE A C 1
ATOM 574 O O . ILE A 1 72 ? -2.132 0.376 8.975 1.00 88.44 72 ILE A O 1
ATOM 578 N N . ARG A 1 73 ? -2.234 1.721 7.207 1.00 85.25 73 ARG A N 1
ATOM 579 C CA . ARG A 1 73 ? -3.028 2.746 7.910 1.00 85.25 73 ARG A CA 1
ATOM 580 C C . ARG A 1 73 ? -4.384 2.213 8.381 1.00 85.25 73 ARG A C 1
ATOM 582 O O . ARG A 1 73 ? -4.844 2.568 9.468 1.00 85.25 73 ARG A O 1
ATOM 589 N N . ARG A 1 74 ? -5.061 1.404 7.559 1.00 82.19 74 ARG A N 1
ATOM 590 C CA . ARG A 1 74 ? -6.330 0.762 7.941 1.00 82.19 74 ARG A CA 1
ATOM 591 C C . ARG A 1 74 ? -6.116 -0.274 9.037 1.00 82.19 74 ARG A C 1
ATOM 593 O O . ARG A 1 74 ? -6.966 -0.393 9.919 1.00 82.19 74 ARG A O 1
ATOM 600 N N . GLU A 1 75 ? -5.001 -0.985 8.993 1.00 88.50 75 GLU A N 1
ATOM 601 C CA . GLU A 1 75 ? -4.634 -1.938 10.026 1.00 88.50 75 GLU A CA 1
ATOM 602 C C . GLU A 1 75 ? -4.284 -1.257 11.346 1.00 88.50 75 GLU A C 1
ATOM 604 O O . GLU A 1 75 ? -4.870 -1.602 12.365 1.00 88.50 75 GLU A O 1
ATOM 609 N N . ASP A 1 76 ? -3.449 -0.219 11.333 1.00 87.75 76 ASP A N 1
ATOM 610 C CA . ASP A 1 76 ? -3.104 0.585 12.508 1.00 87.75 76 ASP A CA 1
ATOM 611 C C . ASP A 1 76 ? -4.355 1.113 13.223 1.00 87.75 76 ASP A C 1
ATOM 613 O O . ASP A 1 76 ? -4.419 1.130 14.455 1.00 87.75 76 ASP A O 1
ATOM 617 N N . ALA A 1 77 ? -5.390 1.500 12.471 1.00 83.94 77 ALA A N 1
ATOM 618 C CA . ALA A 1 77 ? -6.666 1.917 13.045 1.00 83.94 77 ALA A CA 1
ATOM 619 C C . ALA A 1 77 ? -7.379 0.772 13.795 1.00 83.94 77 ALA A C 1
ATOM 621 O O . ALA A 1 77 ? -7.980 1.001 14.850 1.00 83.94 77 ALA A O 1
ATOM 622 N N . LEU A 1 78 ? -7.306 -0.460 13.284 1.00 86.44 78 LEU A N 1
ATOM 623 C CA . LEU A 1 78 ? -7.866 -1.647 13.936 1.00 86.44 78 LEU A CA 1
ATOM 624 C C . LEU A 1 78 ? -7.020 -2.114 15.119 1.00 86.44 78 LEU A C 1
ATOM 626 O O . LEU A 1 78 ? -7.577 -2.419 16.175 1.00 86.44 78 LEU A O 1
ATOM 630 N N . VAL A 1 79 ? -5.696 -2.094 14.980 1.00 89.25 79 VAL A N 1
ATOM 631 C CA . VAL A 1 79 ? -4.735 -2.353 16.054 1.00 89.25 79 VAL A CA 1
ATOM 632 C C . VAL A 1 79 ? -4.972 -1.384 17.211 1.00 89.25 79 VAL A C 1
ATOM 634 O O . VAL A 1 79 ? -5.093 -1.813 18.356 1.00 89.25 79 VAL A O 1
ATOM 637 N N . ALA A 1 80 ? -5.140 -0.089 16.933 1.00 86.69 80 ALA A N 1
ATOM 638 C CA . ALA A 1 80 ? -5.467 0.907 17.949 1.00 86.69 80 ALA A CA 1
ATOM 639 C C . ALA A 1 80 ? -6.818 0.623 18.628 1.00 86.69 80 ALA A C 1
ATOM 641 O O . ALA A 1 80 ? -6.919 0.705 19.853 1.00 86.69 80 ALA A O 1
ATOM 642 N N . ALA A 1 81 ? -7.843 0.243 17.859 1.00 84.00 81 ALA A N 1
ATOM 643 C CA . ALA A 1 81 ? -9.166 -0.088 18.390 1.00 84.00 81 ALA A CA 1
ATOM 644 C C . ALA A 1 81 ? -9.194 -1.383 19.224 1.00 84.00 81 ALA A C 1
ATOM 646 O O . ALA A 1 81 ? -10.092 -1.550 20.053 1.00 84.00 81 ALA A O 1
ATOM 647 N N . CYS A 1 82 ? -8.234 -2.285 19.002 1.00 86.12 82 CYS A N 1
ATOM 648 C CA . CYS A 1 82 ? -8.128 -3.586 19.664 1.00 86.12 82 CYS A CA 1
ATOM 649 C C . CYS A 1 82 ? -6.948 -3.671 20.642 1.00 86.12 82 CYS A C 1
ATOM 651 O O . CYS A 1 82 ? -6.688 -4.746 21.180 1.00 86.12 82 CYS A O 1
ATOM 653 N N . ARG A 1 83 ? -6.249 -2.557 20.892 1.00 86.00 83 ARG A N 1
ATOM 654 C CA . ARG A 1 83 ? -4.969 -2.507 21.613 1.00 86.00 83 ARG A CA 1
ATOM 655 C C . ARG A 1 83 ? -4.996 -3.246 22.949 1.00 86.00 83 ARG A C 1
ATOM 657 O O . ARG A 1 83 ? -4.081 -4.009 23.241 1.00 86.00 83 ARG A O 1
ATOM 664 N N . ASP A 1 84 ? -6.056 -3.047 23.726 1.00 84.31 84 ASP A N 1
ATOM 665 C CA . ASP A 1 84 ? -6.196 -3.617 25.071 1.00 84.31 84 ASP A CA 1
ATOM 666 C C . ASP A 1 84 ? -6.405 -5.141 25.062 1.00 84.31 84 ASP A C 1
ATOM 668 O O . ASP A 1 84 ? -6.168 -5.811 26.064 1.00 84.31 84 ASP A O 1
ATOM 672 N N . ALA A 1 85 ? -6.833 -5.701 23.927 1.00 83.62 85 ALA A N 1
ATOM 673 C CA . ALA A 1 85 ? -7.033 -7.135 23.739 1.00 83.62 85 ALA A CA 1
ATOM 674 C C . ALA A 1 85 ? -5.805 -7.843 23.135 1.00 83.62 85 ALA A C 1
ATOM 676 O O . ALA A 1 85 ? -5.804 -9.071 23.022 1.00 83.62 85 ALA A O 1
ATOM 677 N N . MET A 1 86 ? -4.774 -7.096 22.728 1.00 85.38 86 MET A N 1
ATOM 678 C CA . MET A 1 86 ? -3.587 -7.633 22.063 1.00 85.38 86 MET A CA 1
ATOM 679 C C . MET A 1 86 ? -2.448 -7.914 23.047 1.00 85.38 86 MET A C 1
ATOM 681 O O . MET A 1 86 ? -2.265 -7.226 24.051 1.00 85.38 86 MET A O 1
ATOM 685 N N . ASN A 1 87 ? -1.626 -8.919 22.730 1.00 86.75 87 ASN A N 1
ATOM 686 C CA . ASN A 1 87 ? -0.385 -9.163 23.461 1.00 86.75 87 ASN A CA 1
ATOM 687 C C . ASN A 1 87 ? 0.592 -7.990 23.216 1.00 86.75 87 ASN A C 1
ATOM 689 O O . ASN A 1 87 ? 0.896 -7.715 22.054 1.00 86.75 87 ASN A O 1
ATOM 693 N N . PRO A 1 88 ? 1.145 -7.339 24.261 1.00 83.00 88 PRO A N 1
ATOM 694 C CA . PRO A 1 88 ? 2.067 -6.211 24.103 1.00 83.00 88 PRO A CA 1
ATOM 695 C C . PRO A 1 88 ? 3.302 -6.514 23.250 1.00 83.00 88 PRO A C 1
ATOM 697 O O . PRO A 1 88 ? 3.802 -5.625 22.566 1.00 83.00 88 PRO A O 1
ATOM 700 N N . LYS A 1 89 ? 3.792 -7.760 23.277 1.00 82.81 89 LYS A N 1
ATOM 701 C CA . LYS A 1 89 ? 4.918 -8.194 22.446 1.00 82.81 89 LYS A CA 1
ATOM 702 C C . LYS A 1 89 ? 4.529 -8.234 20.966 1.00 82.81 89 LYS A C 1
ATOM 704 O O . LYS A 1 89 ? 5.231 -7.646 20.157 1.00 82.81 89 LYS A O 1
ATOM 709 N N . ALA A 1 90 ? 3.395 -8.857 20.643 1.00 81.31 90 ALA A N 1
ATOM 710 C CA . ALA A 1 90 ? 2.888 -8.918 19.271 1.00 81.31 90 ALA A CA 1
ATOM 711 C C . ALA A 1 90 ? 2.570 -7.514 18.733 1.00 81.31 90 ALA A C 1
ATOM 713 O O . ALA A 1 90 ? 2.911 -7.185 17.608 1.00 81.31 90 ALA A O 1
ATOM 714 N N . LEU A 1 91 ? 1.995 -6.646 19.571 1.00 82.56 91 LEU A N 1
ATOM 715 C CA . LEU A 1 91 ? 1.757 -5.246 19.222 1.00 82.56 91 LEU A CA 1
ATOM 716 C C . LEU A 1 91 ? 3.059 -4.502 18.883 1.00 82.56 91 LEU A C 1
ATOM 718 O O . LEU A 1 91 ? 3.087 -3.711 17.947 1.00 82.56 91 LEU A O 1
ATOM 722 N N . ALA A 1 92 ? 4.131 -4.733 19.645 1.00 81.12 92 ALA A N 1
ATOM 723 C CA . ALA A 1 92 ? 5.423 -4.112 19.374 1.00 81.12 92 ALA A CA 1
ATOM 724 C C . ALA A 1 92 ? 6.049 -4.619 18.065 1.00 81.12 92 ALA A C 1
ATOM 726 O O . ALA A 1 92 ? 6.630 -3.818 17.340 1.00 81.12 92 ALA A O 1
ATOM 727 N N . GLU A 1 93 ? 5.915 -5.913 17.763 1.00 83.50 93 GLU A N 1
ATOM 728 C CA . GLU A 1 93 ? 6.384 -6.515 16.507 1.00 83.50 93 GLU A CA 1
ATOM 729 C C . GLU A 1 93 ? 5.650 -5.906 15.301 1.00 83.50 93 GLU A C 1
ATOM 731 O O . GLU A 1 93 ? 6.303 -5.349 14.421 1.00 83.50 93 GLU A O 1
ATOM 736 N N . VAL A 1 94 ? 4.313 -5.854 15.338 1.00 82.69 94 VAL A N 1
ATOM 737 C CA . VAL A 1 94 ? 3.477 -5.252 14.280 1.00 82.69 94 VAL A CA 1
ATOM 738 C C . VAL A 1 94 ? 3.840 -3.786 14.027 1.00 82.69 94 VAL A C 1
ATOM 740 O O . VAL A 1 94 ? 4.040 -3.373 12.891 1.00 82.69 94 VAL A O 1
ATOM 743 N N . VAL A 1 95 ? 4.010 -2.983 15.085 1.00 78.75 95 VAL A N 1
ATOM 744 C CA . VAL A 1 95 ? 4.381 -1.561 14.944 1.00 78.75 95 VAL A CA 1
ATOM 745 C C . VAL A 1 95 ? 5.757 -1.382 14.291 1.00 78.75 95 VAL A C 1
ATOM 747 O O . VAL A 1 95 ? 5.974 -0.410 13.561 1.00 78.75 95 VAL A O 1
ATOM 750 N N . VAL A 1 96 ? 6.706 -2.282 14.563 1.00 80.75 96 VAL A N 1
ATOM 751 C CA . VAL A 1 96 ? 8.028 -2.252 13.923 1.00 80.75 96 VAL A CA 1
ATOM 752 C C . VAL A 1 96 ? 7.909 -2.634 12.449 1.00 80.75 96 VAL A C 1
ATOM 754 O O . VAL A 1 96 ? 8.415 -1.906 11.597 1.00 80.75 96 VAL A O 1
ATOM 757 N N . GLU A 1 97 ? 7.185 -3.707 12.136 1.00 82.81 97 GLU A N 1
ATOM 758 C CA . GLU A 1 97 ? 6.968 -4.171 10.761 1.00 82.81 97 GLU A CA 1
ATOM 759 C C . GLU A 1 97 ? 6.271 -3.097 9.910 1.00 82.81 97 GLU A C 1
ATOM 761 O O . GLU A 1 97 ? 6.810 -2.680 8.881 1.00 82.81 97 GLU A O 1
ATOM 766 N N . HIS A 1 98 ? 5.181 -2.505 10.406 1.00 85.19 98 HIS A N 1
ATOM 767 C CA . HIS A 1 98 ? 4.453 -1.416 9.741 1.00 85.19 98 HIS A CA 1
ATOM 768 C C . HIS A 1 98 ? 5.313 -0.177 9.453 1.00 85.19 98 HIS A C 1
ATOM 770 O O . HIS A 1 98 ? 5.050 0.585 8.516 1.00 85.19 98 HIS A O 1
ATOM 776 N N . ARG A 1 99 ? 6.368 0.052 10.243 1.00 78.75 99 ARG A N 1
ATOM 777 C CA . ARG A 1 99 ? 7.333 1.130 9.998 1.00 78.75 99 ARG A CA 1
ATOM 778 C C . ARG A 1 99 ? 8.361 0.748 8.931 1.00 78.75 99 ARG A C 1
ATOM 780 O O . ARG A 1 99 ? 8.730 1.597 8.107 1.00 78.75 99 ARG A O 1
ATOM 787 N N . ASP A 1 100 ? 8.846 -0.485 8.974 1.00 81.81 100 ASP A N 1
ATOM 788 C CA . ASP A 1 100 ? 9.981 -0.945 8.179 1.00 81.81 100 ASP A CA 1
ATOM 789 C C . ASP A 1 100 ? 9.575 -1.325 6.749 1.00 81.81 100 ASP A C 1
ATOM 791 O O . ASP A 1 100 ? 10.294 -1.005 5.796 1.00 81.81 100 ASP A O 1
ATOM 795 N N . GLU A 1 101 ? 8.397 -1.914 6.544 1.00 84.19 101 GLU A N 1
ATOM 796 C CA . GLU A 1 101 ? 7.953 -2.342 5.213 1.00 84.19 101 GLU A CA 1
ATOM 797 C C . GLU A 1 101 ? 7.801 -1.180 4.208 1.00 84.19 101 GLU A C 1
ATOM 799 O O . GLU A 1 101 ? 8.366 -1.256 3.103 1.00 84.19 101 GLU A O 1
ATOM 804 N N . PRO A 1 102 ? 7.175 -0.033 4.556 1.00 81.62 102 PRO A N 1
ATOM 805 C CA . PRO A 1 102 ? 7.167 1.137 3.679 1.00 81.62 102 PRO A CA 1
ATOM 806 C C . PRO A 1 102 ? 8.561 1.742 3.473 1.00 81.62 102 PRO A C 1
ATOM 808 O O . PRO A 1 102 ? 8.802 2.435 2.478 1.00 81.62 102 PRO A O 1
ATOM 811 N N . ALA A 1 103 ? 9.492 1.559 4.414 1.00 77.88 103 ALA A N 1
ATOM 812 C CA . ALA A 1 103 ? 10.868 2.024 4.259 1.00 77.88 103 ALA A CA 1
ATOM 813 C C . ALA A 1 103 ? 11.632 1.172 3.233 1.00 77.88 103 ALA A C 1
ATOM 815 O O . ALA A 1 103 ? 12.286 1.741 2.353 1.00 77.88 103 ALA A O 1
ATOM 816 N N . HIS A 1 104 ? 11.478 -0.154 3.274 1.00 83.50 104 HIS A N 1
ATOM 817 C CA . HIS A 1 104 ? 12.066 -1.070 2.295 1.00 83.50 104 HIS A CA 1
ATOM 818 C C . HIS A 1 104 ? 11.564 -0.799 0.873 1.00 83.50 104 HIS A C 1
ATOM 820 O O . HIS A 1 104 ? 12.369 -0.652 -0.050 1.00 83.50 104 HIS A O 1
ATOM 826 N N . LEU A 1 105 ? 10.252 -0.620 0.691 1.00 83.81 105 LEU A N 1
ATOM 827 C CA . LEU A 1 105 ? 9.684 -0.273 -0.616 1.00 83.81 105 LEU A CA 1
ATOM 828 C C . LEU A 1 105 ? 10.161 1.093 -1.129 1.00 83.81 105 LEU A C 1
ATOM 830 O O . LEU A 1 105 ? 10.468 1.249 -2.312 1.00 83.81 105 LEU A O 1
ATOM 834 N N . ARG A 1 106 ? 10.315 2.087 -0.245 1.00 82.50 106 ARG A N 1
ATOM 835 C CA . ARG A 1 106 ? 10.916 3.379 -0.618 1.00 82.50 106 ARG A CA 1
ATOM 836 C C . ARG A 1 106 ? 12.373 3.236 -1.050 1.00 82.50 106 ARG A C 1
ATOM 838 O O . ARG A 1 106 ? 12.773 3.894 -2.010 1.00 82.50 106 ARG A O 1
ATOM 845 N N . ALA A 1 107 ? 13.161 2.405 -0.371 1.00 82.81 107 ALA A N 1
ATOM 846 C CA . ALA A 1 107 ? 14.541 2.135 -0.763 1.00 82.81 107 ALA A CA 1
ATOM 847 C C . ALA A 1 107 ? 14.604 1.474 -2.151 1.00 82.81 107 ALA A C 1
ATOM 849 O O . ALA A 1 107 ? 15.364 1.928 -3.005 1.00 82.81 107 ALA A O 1
ATOM 850 N N . LEU A 1 108 ? 13.739 0.492 -2.417 1.00 86.31 108 LEU A N 1
ATOM 851 C CA . LEU A 1 108 ? 13.608 -0.153 -3.728 1.00 86.31 108 LEU A CA 1
ATOM 852 C C . LEU A 1 108 ? 13.213 0.832 -4.836 1.00 86.31 108 LEU A C 1
ATOM 854 O O . LEU A 1 108 ? 13.848 0.864 -5.888 1.00 86.31 108 LEU A O 1
ATOM 858 N N . ASN A 1 109 ? 12.226 1.697 -4.594 1.00 83.44 109 ASN A N 1
ATOM 859 C CA . ASN A 1 109 ? 11.828 2.715 -5.570 1.00 83.44 109 ASN A CA 1
ATOM 860 C C . ASN A 1 109 ? 12.968 3.692 -5.887 1.00 83.44 109 ASN A C 1
ATOM 862 O O . ASN A 1 109 ? 13.107 4.118 -7.033 1.00 83.44 109 ASN A O 1
ATOM 866 N N . ARG A 1 110 ? 13.824 4.020 -4.907 1.00 83.75 110 ARG A N 1
ATOM 867 C CA . ARG A 1 110 ? 15.026 4.832 -5.159 1.00 83.75 110 ARG A CA 1
ATOM 868 C C . ARG A 1 110 ? 16.009 4.114 -6.075 1.00 83.75 110 ARG A C 1
ATOM 870 O O . ARG A 1 110 ? 16.552 4.763 -6.961 1.00 83.75 110 ARG A O 1
ATOM 877 N N . LEU A 1 111 ? 16.191 2.800 -5.930 1.00 83.38 111 LEU A N 1
ATOM 878 C CA . LEU A 1 111 ? 17.040 2.028 -6.846 1.00 83.38 111 LEU A CA 1
ATOM 879 C C . LEU A 1 111 ? 16.528 2.112 -8.290 1.00 83.38 111 LEU A C 1
ATOM 881 O O . LEU A 1 111 ? 17.323 2.333 -9.196 1.00 83.38 111 LEU A O 1
ATOM 885 N N . PHE A 1 112 ? 15.211 2.044 -8.509 1.00 82.56 112 PHE A N 1
ATOM 886 C CA . PHE A 1 112 ? 14.629 2.221 -9.846 1.00 82.56 112 PHE A CA 1
ATOM 887 C C . PHE A 1 112 ? 14.860 3.612 -10.444 1.00 82.56 112 PHE A C 1
ATOM 889 O O . PHE A 1 112 ? 15.008 3.741 -11.656 1.00 82.56 112 PHE A O 1
ATOM 896 N N . VAL A 1 113 ? 14.870 4.660 -9.620 1.00 80.75 113 VAL A N 1
ATOM 897 C CA . VAL A 1 113 ? 15.098 6.041 -10.081 1.00 80.75 113 VAL A CA 1
ATOM 898 C C . VAL A 1 113 ? 16.582 6.307 -10.328 1.00 80.75 113 VAL A C 1
ATOM 900 O O . VAL A 1 113 ? 16.939 7.001 -11.274 1.00 80.75 113 VAL A O 1
ATOM 903 N N . SER A 1 114 ? 17.451 5.760 -9.481 1.00 77.38 114 SER A N 1
ATOM 904 C CA . SER A 1 114 ? 18.891 6.014 -9.513 1.00 77.38 114 SER A CA 1
ATOM 905 C C . SER A 1 114 ? 19.670 5.061 -10.418 1.00 77.38 114 SER A C 1
ATOM 907 O O . SER A 1 114 ? 20.880 5.228 -10.533 1.00 77.38 114 SER A O 1
ATOM 909 N N . SER A 1 115 ? 19.024 4.071 -11.042 1.00 77.81 115 SER A N 1
ATOM 910 C CA . SER A 1 115 ? 19.702 3.085 -11.886 1.00 77.81 115 SER A CA 1
ATOM 911 C C . SER A 1 115 ? 19.777 3.527 -13.354 1.00 77.81 115 SER A C 1
ATOM 913 O O . SER A 1 115 ? 18.765 3.498 -14.059 1.00 77.81 115 SER A O 1
ATOM 915 N N . PRO A 1 116 ? 20.967 3.898 -13.862 1.00 68.75 116 PRO A N 1
ATOM 916 C CA . PRO A 1 116 ? 21.130 4.326 -15.250 1.00 68.75 116 PRO A CA 1
ATOM 917 C C . PRO A 1 116 ? 21.101 3.156 -16.240 1.00 68.75 116 PRO A C 1
ATOM 919 O O . PRO A 1 116 ? 20.815 3.361 -17.415 1.00 68.75 116 PRO A O 1
ATOM 922 N N . SER A 1 117 ? 21.408 1.936 -15.787 1.00 76.19 117 SER A N 1
ATOM 923 C CA . SER A 1 117 ? 21.500 0.752 -16.647 1.00 76.19 117 SER A CA 1
ATOM 924 C C . SER A 1 117 ? 20.161 0.060 -16.880 1.00 76.19 117 SER A C 1
ATOM 926 O O . SER A 1 117 ? 20.103 -0.829 -17.723 1.00 76.19 117 SER A O 1
ATOM 928 N N . GLN A 1 118 ? 19.117 0.426 -16.122 1.00 83.12 118 GLN A N 1
ATOM 929 C CA . GLN A 1 118 ? 17.801 -0.225 -16.152 1.00 83.12 118 GLN A CA 1
ATOM 930 C C . GLN A 1 118 ? 17.878 -1.759 -16.046 1.00 83.12 118 GLN A C 1
ATOM 932 O O . GLN A 1 118 ? 17.027 -2.485 -16.554 1.00 83.12 118 GLN A O 1
ATOM 937 N N . SER A 1 119 ? 18.923 -2.264 -15.383 1.00 85.94 119 SER A N 1
ATOM 938 C CA . SER A 1 119 ? 19.148 -3.698 -15.257 1.00 85.94 119 SER A CA 1
ATOM 939 C C . SER A 1 119 ? 18.506 -4.231 -13.988 1.00 85.94 119 SER A C 1
ATOM 941 O O . SER A 1 119 ? 18.773 -3.758 -12.885 1.00 85.94 119 SER A O 1
ATOM 943 N N . VAL A 1 120 ? 17.720 -5.290 -14.110 1.00 88.69 120 VAL A N 1
ATOM 944 C CA . VAL A 1 120 ? 17.043 -5.950 -12.992 1.00 88.69 120 VAL A CA 1
ATOM 945 C C . VAL A 1 120 ? 18.037 -6.701 -12.100 1.00 88.69 120 VAL A C 1
ATOM 947 O O . VAL A 1 120 ? 17.735 -6.963 -10.937 1.00 88.69 120 VAL A O 1
ATOM 950 N N . GLY A 1 121 ? 19.246 -7.009 -12.587 1.00 87.81 121 GLY A N 1
ATOM 951 C CA . GLY A 1 121 ? 20.230 -7.844 -11.886 1.00 87.81 121 GLY A CA 1
ATOM 952 C C . GLY A 1 121 ? 20.553 -7.404 -10.452 1.00 87.81 121 GLY A C 1
ATOM 953 O O . GLY A 1 121 ? 20.576 -8.239 -9.552 1.00 87.81 121 GLY A O 1
ATOM 954 N N . HIS A 1 122 ? 20.738 -6.103 -10.219 1.00 85.38 122 HIS A N 1
ATOM 955 C CA . HIS A 1 122 ? 21.088 -5.560 -8.898 1.00 85.38 122 HIS A CA 1
ATOM 956 C C . HIS A 1 122 ? 19.875 -5.321 -7.982 1.00 85.38 122 HIS A C 1
ATOM 958 O O . HIS A 1 122 ? 20.041 -5.236 -6.770 1.00 85.38 122 HIS A O 1
ATOM 964 N N . ILE A 1 123 ? 18.660 -5.234 -8.537 1.00 89.50 123 ILE A N 1
ATOM 965 C CA . ILE A 1 123 ? 17.419 -5.017 -7.769 1.00 89.50 123 ILE A CA 1
ATOM 966 C C . ILE A 1 123 ? 16.740 -6.354 -7.425 1.00 89.50 123 ILE A C 1
ATOM 968 O O . ILE A 1 123 ? 16.056 -6.473 -6.409 1.00 89.50 123 ILE A O 1
ATOM 972 N N . ARG A 1 124 ? 16.962 -7.394 -8.238 1.00 92.94 124 ARG A N 1
ATOM 973 C CA . ARG A 1 124 ? 16.347 -8.723 -8.104 1.00 92.94 124 ARG A CA 1
ATOM 974 C C . ARG A 1 124 ? 16.447 -9.327 -6.698 1.00 92.94 124 ARG A C 1
ATOM 976 O O . ARG A 1 124 ? 15.417 -9.831 -6.247 1.00 92.94 124 ARG A O 1
ATOM 983 N N . PRO A 1 125 ? 17.600 -9.313 -5.997 1.00 92.56 125 PRO A N 1
ATOM 984 C CA . PRO A 1 125 ? 17.670 -9.887 -4.654 1.00 92.56 125 PRO A CA 1
ATOM 985 C C . PRO A 1 125 ? 16.736 -9.164 -3.678 1.00 92.56 125 PRO A C 1
ATOM 987 O O . PRO A 1 125 ? 15.914 -9.807 -3.032 1.00 92.56 125 PRO A O 1
ATOM 990 N N . ALA A 1 126 ? 16.783 -7.830 -3.667 1.00 91.75 126 ALA A N 1
ATOM 991 C CA . ALA A 1 126 ? 15.979 -7.006 -2.771 1.00 91.75 126 ALA A CA 1
ATOM 992 C C . ALA A 1 126 ? 14.471 -7.118 -3.067 1.00 91.75 126 ALA A C 1
ATOM 994 O O . ALA A 1 126 ? 13.662 -7.179 -2.145 1.00 91.75 126 ALA A O 1
ATOM 995 N N . LEU A 1 127 ? 14.072 -7.212 -4.343 1.00 93.88 127 LEU A N 1
ATOM 996 C CA . LEU A 1 127 ? 12.668 -7.455 -4.698 1.00 93.88 127 LEU A CA 1
ATOM 997 C C . LEU A 1 127 ? 12.191 -8.847 -4.294 1.00 93.88 127 LEU A C 1
ATOM 999 O O . LEU A 1 127 ? 11.080 -8.978 -3.791 1.00 93.88 127 LEU A O 1
ATOM 1003 N N . THR A 1 128 ? 13.012 -9.877 -4.501 1.00 95.56 128 THR A N 1
ATOM 1004 C CA . THR A 1 128 ? 12.678 -11.249 -4.086 1.00 95.56 128 THR A CA 1
ATOM 1005 C C . THR A 1 128 ? 12.470 -11.324 -2.574 1.00 95.56 128 THR A C 1
ATOM 1007 O O . THR A 1 128 ? 11.493 -11.912 -2.113 1.00 95.56 128 THR A O 1
ATOM 1010 N N . GLU A 1 129 ? 13.360 -10.694 -1.808 1.00 94.25 129 GLU A N 1
ATOM 1011 C CA . GLU A 1 129 ? 13.265 -10.628 -0.351 1.00 94.25 129 GLU A CA 1
ATOM 1012 C C . GLU A 1 129 ? 11.995 -9.900 0.102 1.00 94.25 129 GLU A C 1
ATOM 1014 O O . GLU A 1 129 ? 11.233 -10.446 0.897 1.00 94.25 129 GLU A O 1
ATOM 1019 N N . MET A 1 130 ? 11.710 -8.725 -0.467 1.00 94.75 130 MET A N 1
ATOM 1020 C CA . MET A 1 130 ? 10.499 -7.959 -0.165 1.00 94.75 130 MET A CA 1
ATOM 1021 C C . MET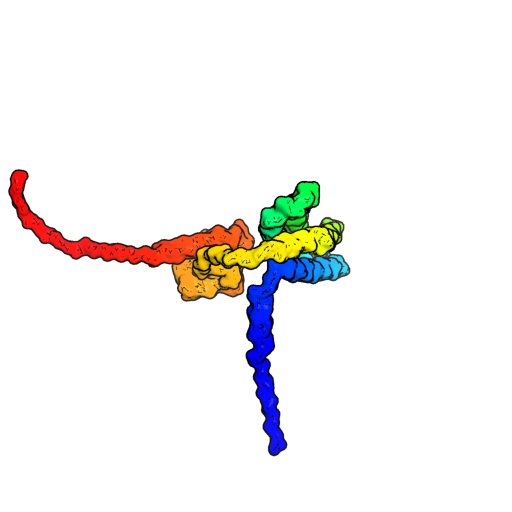 A 1 130 ? 9.218 -8.734 -0.515 1.00 94.75 130 MET A C 1
ATOM 1023 O O . MET A 1 130 ? 8.289 -8.762 0.289 1.00 94.75 130 MET A O 1
ATOM 1027 N N . ILE A 1 131 ? 9.159 -9.406 -1.673 1.00 95.88 131 ILE A N 1
ATOM 1028 C CA . ILE A 1 131 ? 8.014 -10.254 -2.050 1.00 95.88 131 ILE A CA 1
ATOM 1029 C C . ILE A 1 131 ? 7.794 -11.351 -1.002 1.00 95.88 131 ILE A C 1
ATOM 1031 O O . ILE A 1 131 ? 6.663 -11.580 -0.569 1.00 95.88 131 ILE A O 1
ATOM 1035 N N . GLY A 1 132 ? 8.868 -12.030 -0.593 1.00 95.69 132 GLY A N 1
ATOM 1036 C CA . GLY A 1 132 ? 8.809 -13.078 0.423 1.00 95.69 132 GLY A CA 1
ATOM 1037 C C . GLY A 1 132 ? 8.386 -12.557 1.798 1.00 95.69 132 GLY A C 1
ATOM 1038 O O . GLY A 1 132 ? 7.583 -13.208 2.465 1.00 95.69 132 GLY A O 1
ATOM 1039 N N . GLY A 1 133 ? 8.895 -11.389 2.199 1.00 94.19 133 GLY A N 1
ATOM 1040 C CA . GLY A 1 133 ? 8.553 -10.715 3.454 1.00 94.19 133 GLY A CA 1
ATOM 1041 C C . GLY A 1 133 ? 7.071 -10.362 3.531 1.00 94.19 133 GLY A C 1
ATOM 1042 O O . GLY A 1 133 ? 6.376 -10.881 4.398 1.00 94.19 133 GLY A O 1
ATOM 1043 N N . LEU A 1 134 ? 6.562 -9.608 2.552 1.00 95.06 134 LEU A N 1
ATOM 1044 C CA . LEU A 1 134 ? 5.161 -9.168 2.522 1.00 95.06 134 LEU A CA 1
ATOM 1045 C C . LEU A 1 134 ? 4.174 -10.344 2.479 1.00 95.06 134 LEU A C 1
ATOM 1047 O O . LEU A 1 134 ? 3.121 -10.311 3.110 1.00 95.06 134 LEU A O 1
ATOM 1051 N N . ARG A 1 135 ? 4.498 -11.424 1.750 1.00 97.25 135 ARG A N 1
ATOM 1052 C CA . ARG A 1 135 ? 3.661 -12.639 1.744 1.00 97.25 135 ARG A CA 1
ATOM 1053 C C . ARG A 1 135 ? 3.595 -13.299 3.118 1.00 97.25 135 ARG A C 1
ATOM 1055 O O . ARG A 1 135 ? 2.545 -13.841 3.468 1.00 97.25 135 ARG A O 1
ATOM 1062 N N . ARG A 1 136 ? 4.712 -13.306 3.848 1.00 94.94 136 ARG A N 1
ATOM 1063 C CA . ARG A 1 136 ? 4.791 -13.880 5.190 1.00 94.94 136 ARG A CA 1
ATOM 1064 C C . ARG A 1 136 ? 3.988 -13.041 6.178 1.00 94.94 136 ARG A C 1
ATOM 1066 O O . ARG A 1 136 ? 3.128 -13.625 6.827 1.00 94.94 136 ARG A O 1
ATOM 1073 N N . HIS A 1 137 ? 4.204 -11.726 6.184 1.00 93.38 137 HIS A N 1
ATOM 1074 C CA . HIS A 1 137 ? 3.520 -10.763 7.050 1.00 93.38 137 HIS A CA 1
ATOM 1075 C C . HIS A 1 137 ? 1.995 -10.862 6.901 1.00 93.38 137 HIS A C 1
ATOM 1077 O O . HIS A 1 137 ? 1.322 -11.304 7.828 1.00 93.38 137 HIS A O 1
ATOM 1083 N N . MET A 1 138 ? 1.465 -10.708 5.678 1.00 95.94 138 MET A N 1
ATOM 1084 C CA . MET A 1 138 ? 0.027 -10.894 5.405 1.00 95.94 138 MET A CA 1
ATOM 1085 C C . MET A 1 138 ? -0.512 -12.264 5.853 1.00 95.94 138 MET A C 1
ATOM 1087 O O . MET A 1 138 ? -1.685 -12.420 6.190 1.00 95.94 138 MET A O 1
ATOM 1091 N N . GLY A 1 139 ? 0.318 -13.309 5.780 1.00 95.06 139 GLY A N 1
ATOM 1092 C CA . GLY A 1 139 ? -0.048 -14.645 6.242 1.00 95.06 139 GLY A CA 1
ATOM 1093 C C . GLY A 1 139 ? -0.040 -14.787 7.766 1.00 95.06 139 GLY A C 1
ATOM 1094 O O . GLY A 1 139 ? -0.790 -15.604 8.293 1.00 95.06 139 GLY A O 1
ATOM 1095 N N . GLU A 1 140 ? 0.815 -14.053 8.468 1.00 92.56 140 GLU A N 1
ATOM 1096 C CA . GLU A 1 140 ? 0.878 -13.991 9.930 1.00 92.56 140 GLU A CA 1
ATOM 1097 C C . GLU A 1 140 ? -0.301 -13.191 10.483 1.00 92.56 140 GLU A C 1
ATOM 1099 O O . GLU A 1 140 ? -1.014 -13.698 11.348 1.00 92.56 140 GLU A O 1
ATOM 1104 N N . GLU A 1 141 ? -0.604 -12.031 9.907 1.00 92.81 141 GLU A N 1
ATOM 1105 C CA . GLU A 1 141 ? -1.767 -11.216 10.272 1.00 92.81 141 GLU A CA 1
ATOM 1106 C C . GLU A 1 141 ? -3.081 -11.988 10.116 1.00 92.81 141 GLU A C 1
ATOM 1108 O O . GLU A 1 141 ? -3.907 -12.022 11.028 1.00 92.81 141 GLU A O 1
ATOM 1113 N N . GLU A 1 142 ? -3.269 -12.677 8.986 1.00 94.81 142 GLU A N 1
ATOM 1114 C CA . GLU A 1 142 ? -4.479 -13.464 8.735 1.00 94.81 142 GLU A CA 1
ATOM 1115 C C . GLU A 1 142 ? -4.668 -14.609 9.735 1.00 94.81 142 GLU A C 1
ATOM 1117 O O . GLU A 1 142 ? -5.807 -14.955 10.058 1.00 94.81 142 GLU A O 1
ATOM 1122 N N . ARG A 1 143 ? -3.572 -15.215 10.207 1.00 93.62 143 ARG A N 1
ATOM 1123 C CA . ARG A 1 143 ? -3.618 -16.328 11.166 1.00 93.62 143 ARG A CA 1
ATOM 1124 C C . ARG A 1 143 ? -3.764 -15.855 12.605 1.00 93.62 143 ARG A C 1
ATOM 1126 O O . ARG A 1 143 ? -4.480 -16.497 13.366 1.00 93.62 143 ARG A O 1
ATOM 1133 N N . GLU A 1 144 ? -3.087 -14.772 12.970 1.00 89.62 144 GLU A N 1
ATOM 1134 C CA . GLU A 1 144 ? -2.911 -14.367 14.366 1.00 89.62 144 GLU A CA 1
ATOM 1135 C C . GLU A 1 144 ? -3.717 -13.108 14.716 1.00 89.62 144 GLU A C 1
ATOM 1137 O O . GLU A 1 144 ? -4.405 -13.084 15.739 1.00 89.62 144 GLU A O 1
ATOM 1142 N N . LEU A 1 145 ? -3.689 -12.069 13.872 1.00 90.31 145 LEU A N 1
ATOM 1143 C CA . LEU A 1 145 ? -4.308 -10.770 14.167 1.00 90.31 145 LEU A CA 1
ATOM 1144 C C . LEU A 1 145 ? -5.786 -10.710 13.789 1.00 90.31 145 LEU A C 1
ATOM 1146 O O . LEU A 1 145 ? -6.613 -10.254 14.581 1.00 90.31 145 LEU A O 1
ATOM 1150 N N . PHE A 1 146 ? -6.154 -11.202 12.606 1.00 93.25 146 PHE A N 1
ATOM 1151 C CA . PHE A 1 146 ? -7.531 -11.109 12.117 1.00 93.25 146 PHE A CA 1
ATOM 1152 C C . PHE A 1 146 ? -8.535 -11.794 13.056 1.00 93.25 146 PHE A C 1
ATOM 1154 O O . PHE A 1 146 ? -9.560 -11.174 13.350 1.00 93.25 146 PHE A O 1
ATOM 1161 N N . PRO A 1 147 ? -8.255 -12.983 13.634 1.00 91.44 147 PRO A N 1
ATOM 1162 C CA . PRO A 1 147 ? -9.148 -13.583 14.626 1.00 91.44 147 PRO A CA 1
ATOM 1163 C C . PRO A 1 147 ? -9.339 -12.729 15.888 1.00 91.44 147 PRO A C 1
ATOM 1165 O O . PRO A 1 147 ? -10.399 -12.786 16.517 1.00 91.44 147 PRO A O 1
ATOM 1168 N N . ILE A 1 148 ? -8.332 -11.941 16.282 1.00 89.62 148 ILE A N 1
ATOM 1169 C CA . ILE A 1 148 ? -8.434 -11.010 17.413 1.00 89.62 148 ILE A CA 1
ATOM 1170 C C . ILE A 1 148 ? -9.356 -9.852 17.030 1.00 89.62 148 ILE A C 1
ATOM 1172 O O . ILE A 1 148 ? -10.292 -9.560 17.777 1.00 89.62 148 ILE A O 1
ATOM 1176 N N . PHE A 1 149 ? -9.152 -9.246 15.855 1.00 89.81 149 PHE A N 1
ATOM 1177 C CA . PHE A 1 149 ? -10.012 -8.169 15.359 1.00 89.81 149 PHE A CA 1
ATOM 1178 C C . PHE A 1 149 ? -11.468 -8.619 15.255 1.00 89.81 149 PHE A C 1
ATOM 1180 O O . PHE A 1 149 ? -12.356 -7.945 15.765 1.00 89.81 149 PHE A O 1
ATOM 1187 N N . GLU A 1 150 ? -11.728 -9.785 14.667 1.00 90.31 150 GLU A N 1
ATOM 1188 C CA . GLU A 1 150 ? -13.085 -10.324 14.536 1.00 90.31 150 GLU A CA 1
ATOM 1189 C C . GLU A 1 150 ? -13.742 -10.580 15.889 1.00 90.31 150 GLU A C 1
ATOM 1191 O O . GLU A 1 150 ? -14.913 -10.251 16.075 1.00 90.31 150 GLU A O 1
ATOM 1196 N N . ARG A 1 151 ? -12.994 -11.115 16.861 1.00 88.81 151 ARG A N 1
ATOM 1197 C CA . ARG A 1 151 ? -13.512 -11.349 18.211 1.00 88.81 151 ARG A CA 1
ATOM 1198 C C . ARG A 1 151 ? -13.871 -10.040 18.908 1.00 88.81 151 ARG A C 1
ATOM 1200 O O . ARG A 1 151 ? -14.961 -9.934 19.457 1.00 88.81 151 ARG A O 1
ATOM 1207 N N . VAL A 1 152 ? -12.977 -9.054 18.888 1.00 86.69 152 VAL A N 1
ATOM 1208 C CA . VAL A 1 152 ? -13.176 -7.769 19.579 1.00 86.69 152 VAL A CA 1
ATOM 1209 C C . VAL A 1 152 ? -14.287 -6.955 18.914 1.00 86.69 152 VAL A C 1
ATOM 1211 O O . VAL A 1 152 ? -15.141 -6.393 19.599 1.00 86.69 152 VAL A O 1
ATOM 1214 N N . LEU A 1 153 ? -14.313 -6.915 17.580 1.00 83.44 153 LEU A N 1
ATOM 1215 C CA . LEU A 1 153 ? -15.328 -6.186 16.820 1.00 83.44 153 LEU A CA 1
ATOM 1216 C C . LEU A 1 153 ? -16.691 -6.886 16.852 1.00 83.44 153 LEU A C 1
ATOM 1218 O O . LEU A 1 153 ? -17.705 -6.200 16.876 1.00 83.44 153 LEU A O 1
ATOM 1222 N N . GLY A 1 154 ? -16.726 -8.222 16.893 1.00 75.94 154 GLY A N 1
ATOM 1223 C CA . GLY A 1 154 ? -17.959 -9.004 17.020 1.00 75.94 154 GLY A CA 1
ATOM 1224 C C . GLY A 1 154 ? -18.549 -9.021 18.435 1.00 75.94 154 GLY A C 1
ATOM 1225 O O . GLY A 1 154 ? -19.736 -9.286 18.594 1.00 75.94 154 GLY A O 1
ATOM 1226 N N . GLN A 1 155 ? -17.741 -8.731 19.463 1.00 67.31 155 GLN A N 1
ATOM 1227 C CA . GLN A 1 155 ? -18.187 -8.582 20.857 1.00 67.31 155 GLN A CA 1
ATOM 1228 C C . GLN A 1 155 ? -18.673 -7.170 21.195 1.00 67.31 155 GLN A C 1
ATOM 1230 O O . GLN A 1 155 ? -19.375 -6.989 22.191 1.00 67.31 155 GLN A O 1
ATOM 1235 N N . LYS A 1 156 ? -18.326 -6.164 20.386 1.00 58.00 156 LYS A N 1
ATOM 1236 C CA . LYS A 1 156 ? -19.001 -4.870 20.454 1.00 58.00 156 LYS A CA 1
ATOM 1237 C C . LYS A 1 156 ? -20.413 -5.064 19.908 1.00 58.00 156 LYS A C 1
ATOM 1239 O O . LYS A 1 156 ? -20.585 -5.272 18.710 1.00 58.00 156 LYS A O 1
ATOM 1244 N N . GLU A 1 157 ? -21.424 -4.962 20.777 1.00 45.62 157 GLU A N 1
ATOM 1245 C CA . GLU A 1 157 ? -22.783 -4.656 20.317 1.00 45.62 157 GLU A CA 1
ATOM 1246 C C . GLU A 1 157 ? -22.706 -3.492 19.322 1.00 45.62 157 GLU A C 1
ATOM 1248 O O . GLU A 1 157 ? -21.830 -2.630 19.494 1.00 45.62 157 GLU A O 1
ATOM 1253 N N . PRO A 1 158 ? -23.571 -3.454 18.289 1.00 46.91 158 PRO A N 1
ATOM 1254 C CA . PRO A 1 158 ? -23.592 -2.356 17.339 1.00 46.91 158 PRO A CA 1
ATOM 1255 C C . PRO A 1 158 ? -23.756 -1.062 18.129 1.00 46.91 158 PRO A C 1
ATOM 1257 O O . PRO A 1 158 ? -24.849 -0.702 18.562 1.00 46.91 158 PRO A O 1
ATOM 1260 N N . SER A 1 159 ? -22.637 -0.379 18.363 1.00 43.00 159 SER A N 1
ATOM 1261 C CA . SER A 1 159 ? -22.668 0.952 18.930 1.00 43.00 159 SER A CA 1
ATOM 1262 C C . SER A 1 159 ? -23.500 1.780 17.961 1.00 43.00 159 SER A C 1
ATOM 1264 O O . SER A 1 159 ? -23.332 1.614 16.744 1.00 43.00 159 SER A O 1
ATOM 1266 N N . PRO A 1 160 ? -24.410 2.638 18.458 1.00 38.75 160 PRO A N 1
ATOM 1267 C CA . PRO A 1 160 ? -25.102 3.571 17.586 1.00 38.75 160 PRO A CA 1
ATOM 1268 C C . PRO A 1 160 ? -24.034 4.253 16.732 1.00 38.75 160 PRO A C 1
ATOM 1270 O O . PRO A 1 160 ? -22.963 4.561 17.271 1.00 38.75 160 PRO A O 1
ATOM 1273 N N . PRO A 1 161 ? -24.265 4.385 15.412 1.00 41.00 161 PRO A N 1
ATOM 1274 C CA . PRO A 1 161 ? -23.234 4.802 14.479 1.00 41.00 161 PRO A CA 1
ATOM 1275 C C . PRO A 1 161 ? -22.540 6.022 15.061 1.00 41.00 161 PRO A C 1
ATOM 1277 O O . PRO A 1 161 ? -23.199 7.022 15.363 1.00 41.00 161 PRO A O 1
ATOM 1280 N N . ALA A 1 162 ? -21.226 5.900 15.286 1.00 46.78 162 ALA A N 1
ATOM 1281 C CA . ALA A 1 162 ? -20.399 7.048 15.611 1.00 46.78 162 ALA A CA 1
ATOM 1282 C C . ALA A 1 162 ? -20.789 8.130 14.607 1.00 46.78 162 ALA A C 1
ATOM 1284 O O . ALA A 1 162 ? -20.834 7.834 13.407 1.00 46.78 162 ALA A O 1
ATOM 1285 N N . ALA A 1 163 ? -21.194 9.303 15.111 1.00 45.78 163 ALA A N 1
ATOM 1286 C CA . ALA A 1 163 ? -21.686 10.393 14.283 1.00 45.78 163 ALA A CA 1
ATOM 1287 C C . ALA A 1 163 ? -20.777 10.492 13.061 1.00 45.78 163 ALA A C 1
ATOM 1289 O O . ALA A 1 163 ? -19.563 10.638 13.223 1.00 45.78 163 ALA A O 1
ATOM 1290 N N . ALA A 1 164 ? -21.359 10.271 11.876 1.00 46.44 164 ALA A N 1
ATOM 1291 C CA . ALA A 1 164 ? -20.597 10.198 10.642 1.00 46.44 164 ALA A CA 1
ATOM 1292 C C . ALA A 1 164 ? -19.644 11.399 10.610 1.00 46.44 164 ALA A C 1
ATOM 1294 O O . ALA A 1 164 ? -20.100 12.507 10.932 1.00 46.44 164 ALA A O 1
ATOM 1295 N N . PRO A 1 165 ? -18.348 11.206 10.289 1.00 48.78 165 PRO A N 1
ATOM 1296 C CA . PRO A 1 165 ? -17.449 12.337 10.127 1.00 48.78 165 PRO A CA 1
ATOM 1297 C C . PRO A 1 165 ? -18.153 13.335 9.214 1.00 48.78 165 PRO A C 1
ATOM 1299 O O . PRO A 1 165 ? -18.772 12.923 8.226 1.00 48.78 165 PRO A O 1
ATOM 1302 N N . ALA A 1 166 ? -18.171 14.608 9.627 1.00 53.41 166 ALA A N 1
ATOM 1303 C CA . ALA A 1 166 ? -18.895 15.657 8.924 1.00 53.41 166 ALA A CA 1
ATOM 1304 C C . ALA A 1 166 ? -18.637 15.491 7.427 1.00 53.41 166 ALA A C 1
ATOM 1306 O O . ALA A 1 166 ? -17.481 15.421 7.012 1.00 53.41 166 ALA A O 1
ATOM 1307 N N . LYS A 1 167 ? -19.715 15.304 6.660 1.00 56.66 167 LYS A N 1
ATOM 1308 C CA . LYS A 1 167 ? -19.644 14.946 5.245 1.00 56.66 167 LYS A CA 1
ATOM 1309 C C . LYS A 1 167 ? -18.770 15.990 4.552 1.00 56.66 167 LYS A C 1
ATOM 1311 O O . LYS A 1 167 ? -19.195 17.137 4.415 1.00 56.66 167 LYS A O 1
ATOM 1316 N N . ARG A 1 168 ? -17.541 15.612 4.202 1.00 65.69 168 ARG A N 1
ATOM 1317 C CA . ARG A 1 168 ? -16.646 16.480 3.444 1.00 65.69 168 ARG A CA 1
ATOM 1318 C C . ARG A 1 168 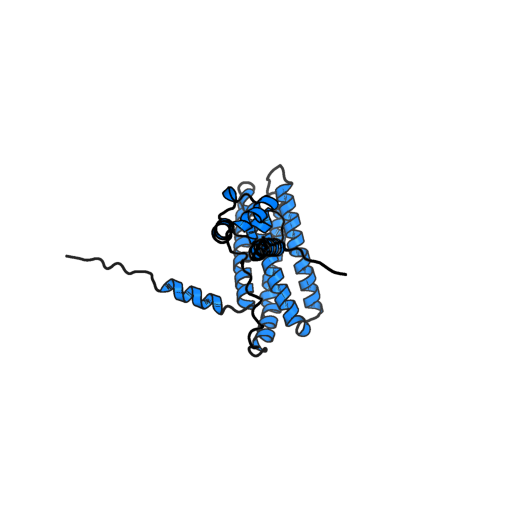? -17.284 16.778 2.096 1.00 65.69 168 ARG A C 1
ATOM 1320 O O . ARG A 1 168 ? -18.025 15.953 1.556 1.00 65.69 168 ARG A O 1
ATOM 1327 N N . PHE A 1 169 ? -17.033 17.975 1.583 1.00 74.56 169 PHE A N 1
ATOM 1328 C CA . PHE A 1 169 ? -17.552 18.374 0.269 1.00 74.56 169 PHE A CA 1
ATOM 1329 C C . PHE A 1 169 ? -16.858 17.608 -0.857 1.00 74.56 169 PHE A C 1
ATOM 1331 O O . PHE A 1 169 ? -17.449 17.388 -1.912 1.00 74.56 169 PHE A O 1
ATOM 1338 N N . PHE A 1 170 ? -15.625 17.175 -0.595 1.00 81.81 170 PHE A N 1
ATOM 1339 C CA . PHE A 1 170 ? -14.780 16.441 -1.517 1.00 81.81 170 PHE A CA 1
ATOM 1340 C C . PHE A 1 170 ? -14.453 15.056 -0.965 1.00 81.81 170 PHE A C 1
ATOM 1342 O O . PHE A 1 170 ? -14.246 14.876 0.236 1.00 81.81 170 PHE A O 1
ATOM 1349 N N . ASP A 1 171 ? -14.389 14.091 -1.873 1.00 82.00 171 ASP A N 1
ATOM 1350 C CA . ASP A 1 171 ? -13.933 12.725 -1.635 1.00 82.00 171 ASP A CA 1
ATOM 1351 C C . ASP A 1 171 ? -12.634 12.521 -2.430 1.00 82.00 171 ASP A C 1
ATOM 1353 O O . ASP A 1 171 ? -12.494 13.024 -3.548 1.00 82.00 171 ASP A O 1
ATOM 1357 N N . GLU A 1 172 ? -11.678 11.798 -1.852 1.00 77.44 172 GLU A N 1
ATOM 1358 C CA . GLU A 1 172 ? -10.383 11.467 -2.454 1.00 77.44 172 GLU A CA 1
ATOM 1359 C C . GLU A 1 172 ? -10.500 10.764 -3.821 1.00 77.44 172 GLU A C 1
ATOM 1361 O O . GLU A 1 172 ? -9.626 10.900 -4.677 1.00 77.44 172 GLU A O 1
ATOM 1366 N N . THR A 1 173 ? -11.621 10.080 -4.063 1.00 79.94 173 THR A N 1
ATOM 1367 C CA . THR A 1 173 ? -11.935 9.385 -5.320 1.00 79.94 173 THR A CA 1
ATOM 1368 C C . THR A 1 173 ? -12.516 10.294 -6.408 1.00 79.94 173 THR A C 1
ATOM 1370 O O . THR A 1 173 ? -12.734 9.852 -7.540 1.00 79.94 173 THR A O 1
ATOM 1373 N N . MET A 1 174 ? -12.793 11.567 -6.109 1.00 81.81 174 MET A N 1
ATOM 1374 C CA . MET A 1 174 ? -13.267 12.520 -7.112 1.00 81.81 174 MET A CA 1
ATOM 1375 C C . MET A 1 174 ? -12.142 12.901 -8.074 1.00 81.81 174 MET A C 1
ATOM 1377 O O . MET A 1 174 ? -11.000 13.107 -7.674 1.00 81.81 174 MET A O 1
ATOM 1381 N N . THR A 1 175 ? -12.471 13.040 -9.359 1.00 87.31 175 THR A N 1
ATOM 1382 C CA . THR A 1 175 ? -11.501 13.475 -10.369 1.00 87.31 175 THR A CA 1
ATOM 1383 C C . THR A 1 175 ? -11.347 14.992 -10.393 1.00 87.31 175 THR A C 1
ATOM 1385 O O . THR A 1 175 ? -12.297 15.735 -10.125 1.00 87.31 175 THR A O 1
ATOM 1388 N N . VAL A 1 176 ? -10.163 15.469 -10.785 1.00 85.31 176 VAL A N 1
ATOM 1389 C CA . VAL A 1 176 ? -9.867 16.909 -10.883 1.00 85.31 176 VAL A CA 1
ATOM 1390 C C . VAL A 1 176 ? -10.860 17.639 -11.798 1.00 85.31 176 VAL A C 1
ATOM 1392 O O . VAL A 1 176 ? -11.355 18.704 -11.436 1.00 85.31 176 VAL A O 1
ATOM 1395 N N . ASN A 1 177 ? -11.228 17.071 -12.952 1.00 86.44 177 ASN A N 1
ATOM 1396 C CA . ASN A 1 177 ? -12.207 17.692 -13.853 1.00 86.44 177 ASN A CA 1
ATOM 1397 C C . ASN A 1 177 ? -13.600 17.762 -13.240 1.00 86.44 177 ASN A C 1
ATOM 1399 O O . ASN A 1 177 ? -14.279 18.770 -13.418 1.00 86.44 177 ASN A O 1
ATOM 1403 N N . ARG A 1 178 ? -14.023 16.717 -12.520 1.00 87.44 178 ARG A N 1
ATOM 1404 C CA . ARG A 1 178 ? -15.319 16.719 -11.840 1.00 87.44 178 ARG A CA 1
ATOM 1405 C C . ARG A 1 178 ? -15.381 17.853 -10.820 1.00 87.44 178 ARG A C 1
ATOM 1407 O O . ARG A 1 178 ? -16.340 18.613 -10.811 1.00 87.44 178 ARG A O 1
ATOM 1414 N N . ILE A 1 179 ? -14.321 18.025 -10.036 1.00 89.19 179 ILE A N 1
ATOM 1415 C CA . ILE A 1 179 ? -14.235 19.091 -9.034 1.00 89.19 179 ILE A CA 1
ATOM 1416 C C . ILE A 1 179 ? -14.204 20.470 -9.687 1.00 89.19 179 ILE A C 1
ATOM 1418 O O . ILE A 1 179 ? -14.933 21.347 -9.257 1.00 89.19 179 ILE A O 1
ATOM 1422 N N . VAL A 1 180 ? -13.419 20.674 -10.747 1.00 89.81 180 VAL A N 1
ATOM 1423 C CA . VAL A 1 180 ? -13.361 21.972 -11.447 1.00 89.81 180 VAL A CA 1
ATOM 1424 C C . VAL A 1 180 ? -14.684 22.316 -12.145 1.00 89.81 180 VAL A C 1
ATOM 1426 O O . VAL A 1 180 ? -14.985 23.494 -12.326 1.00 89.81 180 VAL A O 1
ATOM 1429 N N . GLN A 1 181 ? -15.470 21.318 -12.556 1.00 86.62 181 GLN A N 1
ATOM 1430 C CA . GLN A 1 181 ? -16.805 21.528 -13.123 1.00 86.62 181 GLN A CA 1
ATOM 1431 C C . GLN A 1 181 ? -17.841 21.874 -12.051 1.00 86.62 181 GLN A C 1
ATOM 1433 O O . GLN A 1 181 ? -18.638 22.786 -12.257 1.00 86.62 181 GLN A O 1
ATOM 1438 N N . GLU A 1 182 ? -17.833 21.151 -10.930 1.00 86.81 182 GLU A N 1
ATOM 1439 C CA . GLU A 1 182 ? -18.778 21.353 -9.826 1.00 86.81 182 GLU A CA 1
ATOM 1440 C C . GLU A 1 182 ? -18.424 22.598 -8.981 1.00 86.81 182 GLU A C 1
ATOM 1442 O O . GLU A 1 182 ? -19.322 23.270 -8.480 1.00 86.81 182 GLU A O 1
ATOM 1447 N N . PHE A 1 183 ? -17.135 22.946 -8.888 1.00 88.75 183 PHE A N 1
ATOM 1448 C CA . PHE A 1 183 ? -16.569 24.030 -8.073 1.00 88.75 183 PHE A CA 1
ATOM 1449 C C . PHE A 1 183 ? -15.449 24.765 -8.842 1.00 88.75 183 PHE A C 1
ATOM 1451 O O . PHE A 1 183 ? -14.258 24.507 -8.629 1.00 88.75 183 PHE A O 1
ATOM 1458 N N . PRO A 1 184 ? -15.780 25.681 -9.771 1.00 87.69 184 PRO A N 1
ATOM 1459 C CA . PRO A 1 184 ? -14.792 26.362 -10.617 1.00 87.69 184 PRO A CA 1
ATOM 1460 C C . PRO A 1 184 ? -13.673 27.087 -9.852 1.00 87.69 184 PRO A C 1
ATOM 1462 O O . PRO A 1 184 ? -12.546 27.191 -10.341 1.00 87.69 184 PRO A O 1
ATOM 1465 N N . GLU A 1 185 ? -13.948 27.562 -8.640 1.00 85.31 185 GLU A N 1
ATOM 1466 C CA . GLU A 1 185 ? -13.001 28.212 -7.734 1.00 85.31 185 GLU A CA 1
ATOM 1467 C C . GLU A 1 185 ? -11.876 27.284 -7.248 1.00 85.31 185 GLU A C 1
ATOM 1469 O O . GLU A 1 185 ? -10.756 27.752 -7.012 1.00 85.31 185 GLU A O 1
ATOM 1474 N N . ALA A 1 186 ? -12.123 25.970 -7.193 1.00 88.56 186 ALA A N 1
ATOM 1475 C CA . ALA A 1 186 ? -11.122 24.960 -6.853 1.00 88.56 186 ALA A CA 1
ATOM 1476 C C . ALA A 1 186 ? -9.959 24.927 -7.860 1.00 88.56 186 ALA A C 1
ATOM 1478 O O . ALA A 1 186 ? -8.843 24.536 -7.515 1.00 88.56 186 ALA A O 1
ATOM 1479 N N . ARG A 1 187 ? -10.170 25.426 -9.090 1.00 89.12 187 ARG A N 1
ATOM 1480 C CA . ARG A 1 187 ? -9.121 25.544 -10.115 1.00 89.12 187 ARG A CA 1
ATOM 1481 C C . ARG A 1 187 ? -7.887 26.294 -9.609 1.00 89.12 187 ARG A C 1
ATOM 1483 O O . ARG A 1 187 ? -6.768 25.883 -9.895 1.00 89.12 187 ARG A O 1
ATOM 1490 N N . ARG A 1 188 ? -8.075 27.347 -8.806 1.00 86.75 188 ARG A N 1
ATOM 1491 C CA . ARG A 1 188 ? -6.966 28.146 -8.255 1.00 86.75 188 ARG A CA 1
ATOM 1492 C C . ARG A 1 188 ? -6.116 27.376 -7.247 1.00 86.75 188 ARG A C 1
ATOM 1494 O O . ARG A 1 188 ? -4.950 27.717 -7.054 1.00 86.75 188 ARG A O 1
ATOM 1501 N N . VAL A 1 189 ? -6.696 26.381 -6.575 1.00 89.00 189 VAL A N 1
ATOM 1502 C CA . VAL A 1 189 ? -5.967 25.491 -5.662 1.00 89.00 189 VAL A CA 1
ATOM 1503 C C . VAL A 1 189 ? -5.061 24.580 -6.479 1.00 89.00 189 VAL A C 1
ATOM 1505 O O . VAL A 1 189 ? -3.862 24.544 -6.224 1.00 89.00 189 VAL A O 1
ATOM 1508 N N . PHE A 1 190 ? -5.598 23.947 -7.525 1.00 89.50 190 PHE A N 1
ATOM 1509 C CA . PHE A 1 190 ? -4.813 23.101 -8.427 1.00 89.50 190 PHE A CA 1
ATOM 1510 C C . PHE A 1 190 ? -3.678 23.873 -9.115 1.00 89.50 190 PHE A C 1
ATOM 1512 O O . PHE A 1 190 ? -2.538 23.423 -9.094 1.00 89.50 190 PHE A O 1
ATOM 1519 N N . GLU A 1 191 ? -3.944 25.075 -9.631 1.00 86.19 191 GLU A N 1
ATOM 1520 C CA . GLU A 1 191 ? -2.919 25.926 -10.256 1.00 86.19 191 GLU A CA 1
ATOM 1521 C C . GLU A 1 191 ? -1.795 26.310 -9.280 1.00 86.19 191 GLU A C 1
ATOM 1523 O O . GLU A 1 191 ? -0.620 26.275 -9.642 1.00 86.19 191 GLU A O 1
ATOM 1528 N N . ARG A 1 192 ? -2.133 26.636 -8.024 1.00 87.50 192 ARG A N 1
ATOM 1529 C CA . ARG A 1 192 ? -1.148 26.976 -6.980 1.00 87.50 192 ARG A CA 1
ATOM 1530 C C . ARG A 1 192 ? -0.280 25.786 -6.583 1.00 87.50 192 ARG A C 1
ATOM 1532 O O . ARG A 1 192 ? 0.880 25.970 -6.233 1.00 87.50 192 ARG A O 1
ATOM 1539 N N . LEU A 1 193 ? -0.857 24.592 -6.626 1.00 84.69 193 LEU A N 1
ATOM 1540 C CA . LEU A 1 193 ? -0.175 23.331 -6.352 1.00 84.69 193 LEU A CA 1
ATOM 1541 C C . LEU A 1 193 ? 0.520 22.764 -7.600 1.00 84.69 193 LEU A C 1
ATOM 1543 O O . LEU A 1 193 ? 1.007 21.643 -7.558 1.00 84.69 193 LEU A O 1
ATOM 1547 N N . PHE A 1 194 ? 0.586 23.536 -8.694 1.00 83.38 194 PHE A N 1
ATOM 1548 C CA . PHE A 1 194 ? 1.195 23.149 -9.971 1.00 83.38 194 PHE A CA 1
ATOM 1549 C C . PHE A 1 194 ? 0.582 21.890 -10.613 1.00 83.38 194 PHE A C 1
ATOM 1551 O O . PHE A 1 194 ? 1.208 21.250 -11.458 1.00 83.38 194 PHE A O 1
ATOM 1558 N N . ILE A 1 195 ? -0.670 21.576 -10.273 1.00 82.25 195 ILE A N 1
ATOM 1559 C CA . ILE A 1 195 ? -1.442 20.471 -10.844 1.00 82.25 195 ILE A CA 1
ATOM 1560 C C . ILE A 1 195 ? -1.954 20.887 -12.225 1.00 82.25 195 ILE A C 1
ATOM 1562 O O . ILE A 1 195 ? -2.697 21.863 -12.378 1.00 82.25 195 ILE A O 1
ATOM 1566 N N . ASN A 1 196 ? -1.577 20.131 -13.255 1.00 81.44 196 ASN A N 1
ATOM 1567 C CA . ASN A 1 196 ? -1.923 20.436 -14.637 1.00 81.44 196 ASN A CA 1
ATOM 1568 C C . ASN A 1 196 ? -3.307 19.869 -14.971 1.00 81.44 196 ASN A C 1
ATOM 1570 O O . ASN A 1 196 ? -3.429 18.759 -15.482 1.00 81.44 196 ASN A O 1
ATOM 1574 N N . VAL A 1 197 ? -4.359 20.648 -14.707 1.00 81.50 197 VAL A N 1
ATOM 1575 C CA . VAL A 1 197 ? -5.762 20.240 -14.915 1.00 81.50 197 VAL A CA 1
ATOM 1576 C C . VAL A 1 197 ? -6.024 19.638 -16.315 1.00 81.50 197 VAL A C 1
ATOM 1578 O O . VAL A 1 197 ? -6.635 18.574 -16.379 1.00 81.50 197 VAL A O 1
ATOM 1581 N N . PRO A 1 198 ? -5.550 20.215 -17.440 1.00 78.75 198 PRO A N 1
ATOM 1582 C CA . PRO A 1 198 ? -5.670 19.575 -18.756 1.00 78.75 198 PRO A CA 1
ATOM 1583 C C . PRO A 1 198 ? -5.062 18.169 -18.875 1.00 78.75 198 PRO A C 1
ATOM 1585 O O . PRO A 1 198 ? -5.612 17.336 -19.591 1.00 78.75 198 PRO A O 1
ATOM 1588 N N . ALA A 1 199 ? -3.938 17.901 -18.207 1.00 65.06 199 ALA A N 1
ATOM 1589 C CA . ALA A 1 199 ? -3.234 16.618 -18.282 1.00 65.06 199 ALA A CA 1
ATOM 1590 C C . ALA A 1 199 ? -3.682 15.615 -17.202 1.00 65.06 199 ALA A C 1
ATOM 1592 O O . ALA A 1 199 ? -3.594 14.406 -17.401 1.00 65.06 199 ALA A O 1
ATOM 1593 N N . GLU A 1 200 ? -4.166 16.111 -16.064 1.00 78.69 200 GLU A N 1
ATOM 1594 C CA . GLU A 1 200 ? -4.469 15.332 -14.856 1.00 78.69 200 GLU A CA 1
ATOM 1595 C C . GLU A 1 200 ? -5.970 15.327 -14.520 1.00 78.69 200 GLU A C 1
ATOM 1597 O O . GLU A 1 200 ? -6.389 14.790 -13.502 1.00 78.69 200 GLU A O 1
ATOM 1602 N N . GLY A 1 201 ? -6.807 15.893 -15.392 1.00 72.62 201 GLY A N 1
ATOM 1603 C CA . GLY A 1 201 ? -8.239 16.094 -15.169 1.00 72.62 201 GLY A CA 1
ATOM 1604 C C . GLY A 1 201 ? -9.053 14.815 -14.950 1.00 72.62 201 GLY A C 1
ATOM 1605 O O . GLY A 1 201 ? -10.073 14.843 -14.264 1.00 72.62 201 GLY A O 1
ATOM 1606 N N . CYS A 1 202 ? -8.616 13.685 -15.507 1.00 78.50 202 CYS A N 1
ATOM 1607 C CA . CYS A 1 202 ? -9.264 12.383 -15.311 1.00 78.50 202 CYS A CA 1
ATOM 1608 C C . CYS A 1 202 ? -8.714 11.609 -14.104 1.00 78.50 202 CYS A C 1
ATOM 1610 O O . CYS A 1 202 ? -9.197 10.516 -13.820 1.00 78.50 202 CYS A O 1
ATOM 1612 N N . THR A 1 203 ? -7.712 12.155 -13.420 1.00 64.56 203 THR A N 1
ATOM 1613 C CA . THR A 1 203 ? -7.051 11.537 -12.272 1.00 64.56 203 THR A CA 1
ATOM 1614 C C . THR A 1 203 ? -7.794 11.902 -10.988 1.00 64.56 203 THR A C 1
ATOM 1616 O O . THR A 1 203 ? -8.272 13.032 -10.842 1.00 64.56 203 THR A O 1
ATOM 1619 N N . CYS A 1 204 ? -7.911 10.943 -10.070 1.00 79.50 204 CYS A N 1
ATOM 1620 C CA . CYS A 1 204 ? -8.515 11.141 -8.754 1.00 79.50 204 CYS A CA 1
ATOM 1621 C C . CYS A 1 204 ? -7.617 11.992 -7.838 1.00 79.50 204 CYS A C 1
ATOM 1623 O O . CYS A 1 204 ? -6.403 12.065 -8.044 1.00 79.50 204 CYS A O 1
ATOM 1625 N N . LEU A 1 205 ? -8.210 12.665 -6.848 1.00 80.75 205 LEU A N 1
ATOM 1626 C CA . LEU A 1 205 ? -7.489 13.562 -5.940 1.00 80.75 205 LEU A CA 1
ATOM 1627 C C . LEU A 1 205 ? -6.388 12.864 -5.142 1.00 80.75 205 LEU A C 1
ATOM 1629 O O . LEU A 1 205 ? -5.340 13.469 -4.935 1.00 80.75 205 LEU A O 1
ATOM 1633 N N . ASP A 1 206 ? -6.599 11.620 -4.717 1.00 65.25 206 ASP A N 1
ATOM 1634 C CA . ASP A 1 206 ? -5.584 10.812 -4.031 1.00 65.25 206 ASP A CA 1
ATOM 1635 C C . ASP A 1 206 ? -4.318 10.636 -4.884 1.00 65.25 206 ASP A C 1
ATOM 1637 O O . ASP A 1 206 ? -3.190 10.831 -4.426 1.00 65.25 206 ASP A O 1
ATOM 1641 N N . GLU A 1 207 ? -4.505 10.310 -6.159 1.00 56.62 207 GLU A N 1
ATOM 1642 C CA . GLU A 1 207 ? -3.424 10.073 -7.102 1.00 56.62 207 GLU A CA 1
ATOM 1643 C C . GLU A 1 207 ? -2.742 11.382 -7.525 1.00 56.62 207 GLU A C 1
ATOM 1645 O O . GLU A 1 207 ? -1.518 11.415 -7.678 1.00 56.62 207 GLU A O 1
ATOM 1650 N N . VAL A 1 208 ? -3.495 12.476 -7.650 1.00 75.94 208 VAL A N 1
ATOM 1651 C CA . VAL A 1 208 ? -2.933 13.809 -7.909 1.00 75.94 208 VAL A CA 1
ATOM 1652 C C . VAL A 1 208 ? -2.150 14.329 -6.704 1.00 75.94 208 VAL A C 1
ATOM 1654 O O . VAL A 1 208 ? -1.008 14.748 -6.876 1.00 75.94 208 VAL A O 1
ATOM 1657 N N . ALA A 1 209 ? -2.694 14.253 -5.486 1.00 72.88 209 ALA A N 1
ATOM 1658 C CA . ALA A 1 209 ? -1.974 14.638 -4.270 1.00 72.88 209 ALA A CA 1
ATOM 1659 C C . ALA A 1 209 ? -0.626 13.909 -4.193 1.00 72.88 209 ALA A C 1
ATOM 1661 O O . ALA A 1 209 ? 0.424 14.534 -4.048 1.00 72.88 209 ALA A O 1
ATOM 1662 N N . TRP A 1 210 ? -0.638 12.598 -4.439 1.00 60.69 210 TRP A N 1
ATOM 1663 C CA . TRP A 1 210 ? 0.567 11.781 -4.436 1.00 60.69 210 TRP A CA 1
ATOM 1664 C C . TRP A 1 210 ? 1.607 12.193 -5.492 1.00 60.69 210 TRP A C 1
ATOM 1666 O O . TRP A 1 210 ? 2.787 12.326 -5.154 1.00 60.69 210 TRP A O 1
ATOM 1676 N N . ARG A 1 211 ? 1.209 12.413 -6.756 1.00 61.94 211 ARG A N 1
ATOM 1677 C CA . ARG A 1 211 ? 2.140 12.820 -7.835 1.00 61.94 211 ARG A CA 1
ATOM 1678 C C . ARG A 1 211 ? 2.860 14.128 -7.524 1.00 61.94 211 ARG A C 1
ATOM 1680 O O . ARG A 1 211 ? 4.006 14.306 -7.935 1.00 61.94 211 ARG A O 1
ATOM 1687 N N . HIS A 1 212 ? 2.195 15.006 -6.782 1.00 72.56 212 HIS A N 1
ATOM 1688 C CA . HIS A 1 212 ? 2.704 16.315 -6.385 1.00 72.56 212 HIS A CA 1
ATOM 1689 C C . HIS A 1 212 ? 3.320 16.321 -4.977 1.00 72.56 212 HIS A C 1
ATOM 1691 O O . HIS A 1 212 ? 3.720 17.372 -4.485 1.00 72.56 212 HIS A O 1
ATOM 1697 N N . GLY A 1 213 ? 3.466 15.148 -4.345 1.00 58.91 213 GLY A N 1
ATOM 1698 C CA . GLY A 1 213 ? 4.117 15.000 -3.042 1.00 58.91 213 GLY A CA 1
ATOM 1699 C C . GLY A 1 213 ? 3.326 15.586 -1.870 1.00 58.91 213 GLY A C 1
ATOM 1700 O O . GLY A 1 213 ? 3.933 15.953 -0.867 1.00 58.91 213 GLY A O 1
ATOM 1701 N N . LEU A 1 214 ? 2.005 15.686 -2.010 1.00 62.62 214 LEU A N 1
ATOM 1702 C CA . LEU A 1 214 ? 1.067 16.198 -1.015 1.00 62.62 214 LEU A CA 1
ATOM 1703 C C . LEU A 1 214 ? 0.344 15.042 -0.323 1.00 62.62 214 LEU A C 1
ATOM 1705 O O . LEU A 1 214 ? 0.077 14.003 -0.937 1.00 62.62 214 LEU A O 1
ATOM 1709 N N . GLU A 1 215 ? -0.040 15.244 0.933 1.00 73.44 215 GLU A N 1
ATOM 1710 C CA . GLU A 1 215 ? -1.006 14.353 1.569 1.00 73.44 215 GLU A CA 1
ATOM 1711 C C . GLU A 1 215 ? -2.413 14.671 1.044 1.00 73.44 215 GLU A C 1
ATOM 1713 O O . GLU A 1 215 ? -2.790 15.833 0.875 1.00 73.44 215 GLU A O 1
ATOM 1718 N N . VAL A 1 216 ? -3.220 13.638 0.781 1.00 79.69 216 VAL A N 1
ATOM 1719 C CA . VAL A 1 216 ? -4.575 13.826 0.225 1.00 79.69 216 VAL A CA 1
ATOM 1720 C C . VAL A 1 216 ? -5.456 14.676 1.143 1.00 79.69 216 VAL A C 1
ATOM 1722 O O . VAL A 1 216 ? -6.235 15.495 0.671 1.00 79.69 216 VAL A O 1
ATOM 1725 N N . GLU A 1 217 ? -5.259 14.555 2.453 1.00 80.31 217 GLU A N 1
ATOM 1726 C CA . GLU A 1 217 ? -5.913 15.368 3.479 1.00 80.31 217 GLU A CA 1
ATOM 1727 C C . GLU A 1 217 ? -5.607 16.864 3.317 1.00 80.31 217 GLU A C 1
ATOM 1729 O O . GLU A 1 217 ? -6.516 17.687 3.368 1.00 80.31 217 GLU A O 1
ATOM 1734 N N . GLU A 1 218 ? -4.350 17.217 3.034 1.00 80.50 218 GLU A N 1
ATOM 1735 C CA . GLU A 1 218 ? -3.926 18.605 2.819 1.00 80.50 218 GLU A CA 1
ATOM 1736 C C . GLU A 1 218 ? -4.550 19.186 1.545 1.00 80.50 218 GLU A C 1
ATOM 1738 O O . GLU A 1 218 ? -4.965 20.347 1.521 1.00 80.50 218 GLU A O 1
ATOM 1743 N N . LEU A 1 219 ? -4.653 18.372 0.488 1.00 86.50 219 LEU A N 1
ATOM 1744 C CA . LEU A 1 219 ? -5.316 18.762 -0.754 1.00 86.50 219 LEU A CA 1
ATOM 1745 C C . LEU A 1 219 ? -6.824 18.951 -0.545 1.00 86.50 219 LEU A C 1
ATOM 1747 O O . LEU A 1 219 ? -7.377 19.959 -0.984 1.00 86.50 219 LEU A O 1
ATOM 1751 N N . LEU A 1 220 ? -7.485 18.016 0.141 1.00 89.44 220 LEU A N 1
ATOM 1752 C CA . LEU A 1 220 ? -8.913 18.093 0.452 1.00 89.44 220 LEU A CA 1
ATOM 1753 C C . LEU A 1 220 ? -9.229 19.322 1.313 1.00 89.44 220 LEU A C 1
ATOM 1755 O O . LEU A 1 220 ? -10.144 20.075 0.984 1.00 89.44 220 LEU A O 1
ATOM 1759 N N . ASP A 1 221 ? -8.439 19.583 2.353 1.00 88.31 221 ASP A N 1
ATOM 1760 C CA . ASP A 1 221 ? -8.622 20.746 3.223 1.00 88.31 221 ASP A CA 1
ATOM 1761 C C . ASP A 1 221 ? -8.384 22.067 2.464 1.00 88.31 221 ASP A C 1
ATOM 1763 O O . ASP A 1 221 ? -9.131 23.033 2.644 1.00 88.31 221 ASP A O 1
ATOM 1767 N N . ALA A 1 222 ? -7.396 22.117 1.561 1.00 86.62 222 ALA A N 1
ATOM 1768 C CA . ALA A 1 222 ? -7.146 23.282 0.711 1.00 86.62 222 ALA A CA 1
ATOM 1769 C C . ALA A 1 222 ? -8.294 23.551 -0.279 1.00 86.62 222 ALA A C 1
ATOM 1771 O O . ALA A 1 222 ? -8.663 24.711 -0.497 1.00 86.62 222 ALA A O 1
ATOM 1772 N N . LEU A 1 223 ? -8.876 22.495 -0.856 1.00 90.06 223 LEU A N 1
ATOM 1773 C CA . LEU A 1 223 ? -10.047 22.587 -1.730 1.00 90.06 223 LEU A CA 1
ATOM 1774 C C . LEU A 1 223 ? -11.270 23.073 -0.948 1.00 90.06 223 LEU A C 1
ATOM 1776 O O . LEU A 1 223 ? -11.923 24.030 -1.362 1.00 90.06 223 LEU A O 1
ATOM 1780 N N . GLU A 1 224 ? -11.536 22.497 0.226 1.00 89.50 224 GLU A N 1
ATOM 1781 C CA . GLU A 1 224 ? -12.641 22.931 1.082 1.00 89.50 224 GLU A CA 1
ATOM 1782 C C . GLU A 1 224 ? -12.498 24.379 1.549 1.00 89.50 224 GLU A C 1
ATOM 1784 O O . GLU A 1 224 ? -13.485 25.117 1.570 1.00 89.50 224 GLU A O 1
ATOM 1789 N N . ALA A 1 225 ? -11.289 24.804 1.919 1.00 85.19 225 ALA A N 1
ATOM 1790 C CA . ALA A 1 225 ? -11.025 26.176 2.331 1.00 85.19 225 ALA A CA 1
ATOM 1791 C C . ALA A 1 225 ? -11.304 27.171 1.193 1.00 85.19 225 ALA A C 1
ATOM 1793 O O . ALA A 1 225 ? -11.919 28.216 1.425 1.00 85.19 225 ALA A O 1
ATOM 1794 N N . ALA A 1 226 ? -10.911 26.839 -0.040 1.00 83.56 226 ALA A N 1
ATOM 1795 C CA . ALA A 1 226 ? -11.176 27.672 -1.210 1.00 83.56 226 AL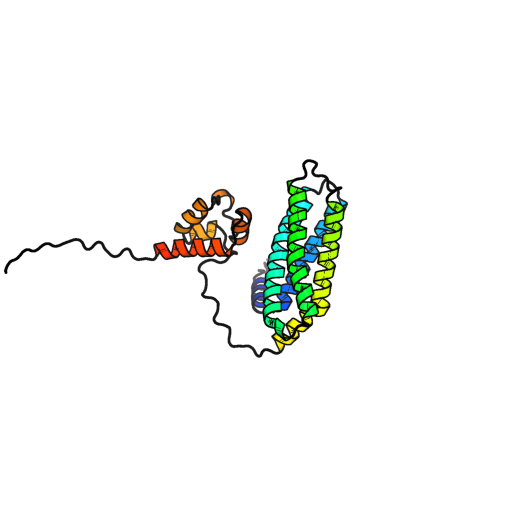A A CA 1
ATOM 1796 C C . ALA A 1 226 ? -12.678 27.796 -1.498 1.00 83.56 226 ALA A C 1
ATOM 1798 O O . ALA A 1 226 ? -13.174 28.912 -1.664 1.00 83.56 226 ALA A O 1
ATOM 1799 N N . THR A 1 227 ? -13.414 26.685 -1.466 1.00 82.06 227 THR A N 1
ATOM 1800 C CA . THR A 1 227 ? -14.867 26.673 -1.676 1.00 82.06 227 THR A CA 1
ATOM 1801 C C . THR A 1 227 ? -15.598 27.437 -0.568 1.00 82.06 227 THR A C 1
ATOM 1803 O O . THR A 1 227 ? -16.404 28.322 -0.853 1.00 82.06 227 THR A O 1
ATOM 1806 N N . LYS A 1 228 ? -15.256 27.208 0.709 1.00 80.88 228 LYS A N 1
ATOM 1807 C CA . LYS A 1 228 ? -15.852 27.919 1.860 1.00 80.88 228 LYS A CA 1
ATOM 1808 C C . LYS A 1 228 ? -15.583 29.428 1.825 1.00 80.88 228 LYS A C 1
ATOM 1810 O O . LYS A 1 228 ? -16.463 30.205 2.180 1.00 80.88 228 LYS A O 1
ATOM 1815 N N . SER A 1 229 ? -14.411 29.855 1.347 1.00 64.94 229 SER A N 1
ATOM 1816 C CA . SER A 1 229 ? -14.064 31.279 1.216 1.00 64.94 229 SER A CA 1
ATOM 1817 C C . SER A 1 229 ? -14.908 32.041 0.181 1.00 64.94 229 SER A C 1
ATOM 1819 O O . SER A 1 229 ? -14.986 33.266 0.244 1.00 64.94 229 SER A O 1
ATOM 1821 N N . CYS A 1 230 ? -15.570 31.332 -0.741 1.00 60.62 230 CYS A N 1
ATOM 1822 C CA . CYS A 1 230 ? -16.429 31.914 -1.775 1.00 60.62 230 CYS A CA 1
ATOM 1823 C C . CYS A 1 230 ? -17.913 31.990 -1.358 1.00 60.62 230 CYS A C 1
ATOM 1825 O O . CYS A 1 230 ? -18.668 32.781 -1.915 1.00 60.62 230 CYS A O 1
ATOM 1827 N N . PHE A 1 231 ? -18.321 31.222 -0.339 1.00 51.03 231 PHE A N 1
ATOM 1828 C CA . PHE A 1 231 ? -19.677 31.236 0.231 1.00 51.03 231 PHE A CA 1
ATOM 1829 C C . PHE A 1 231 ? -19.899 32.306 1.311 1.00 51.03 231 PHE A C 1
ATOM 1831 O O . PHE A 1 231 ? -20.993 32.385 1.869 1.00 51.03 231 PHE A O 1
ATOM 1838 N N . CYS A 1 232 ? -18.913 33.159 1.602 1.00 41.09 232 CYS A N 1
ATOM 1839 C CA . CYS A 1 232 ? -19.172 34.383 2.354 1.00 41.09 232 CYS A CA 1
ATOM 1840 C C . CYS A 1 232 ? -19.982 35.333 1.458 1.00 41.09 232 CYS A C 1
ATOM 1842 O O . CYS A 1 232 ? -19.435 35.798 0.454 1.00 41.09 232 CYS A O 1
ATOM 1844 N N . PRO A 1 233 ? -21.248 35.665 1.788 1.00 42.25 233 PRO A N 1
ATOM 1845 C CA . PRO A 1 233 ? -21.911 36.756 1.106 1.00 42.25 233 PRO A CA 1
ATOM 1846 C C . PRO A 1 233 ? -21.071 37.995 1.386 1.00 42.25 233 PRO A C 1
ATOM 1848 O O . PRO A 1 233 ? -20.881 38.387 2.539 1.00 42.25 233 PRO A O 1
ATOM 1851 N N . THR A 1 234 ? -20.520 38.583 0.328 1.00 39.38 234 THR A N 1
ATOM 1852 C CA . THR A 1 234 ? -20.060 39.965 0.345 1.00 39.38 234 THR A CA 1
ATOM 1853 C C . THR A 1 234 ? -21.207 40.792 0.894 1.00 39.38 234 THR A C 1
ATOM 1855 O O . THR A 1 234 ? -22.201 41.006 0.201 1.00 39.38 234 THR A O 1
ATOM 1858 N N . GLY A 1 235 ? -21.084 41.177 2.166 1.00 39.91 235 GLY A N 1
ATOM 1859 C CA . GLY A 1 235 ? -21.939 42.172 2.783 1.00 39.91 235 GLY A CA 1
ATOM 1860 C C . GLY A 1 235 ? -21.997 43.367 1.848 1.00 39.91 235 GLY A C 1
ATOM 1861 O O . GLY A 1 235 ? -20.964 43.844 1.373 1.00 39.91 235 GLY A O 1
ATOM 1862 N N . GLU A 1 236 ? -23.220 43.749 1.512 1.00 35.25 236 GLU A N 1
ATOM 1863 C CA . GLU A 1 236 ? -23.530 44.821 0.583 1.00 35.25 236 GLU A CA 1
ATOM 1864 C C . GLU A 1 236 ? -22.689 46.071 0.890 1.00 35.25 236 GLU A C 1
ATOM 1866 O O . GLU A 1 236 ? -22.527 46.441 2.059 1.00 35.25 236 GLU A O 1
ATOM 1871 N N . PRO A 1 237 ? -22.167 46.771 -0.130 1.00 42.88 237 PRO A N 1
ATOM 1872 C CA . PRO A 1 237 ? -21.669 48.113 0.081 1.00 42.88 237 PRO A CA 1
ATOM 1873 C C . PRO A 1 237 ? -22.869 48.998 0.436 1.00 42.88 237 PRO A C 1
ATOM 1875 O O . PRO A 1 237 ? -23.660 49.363 -0.431 1.00 42.88 237 PRO A O 1
ATOM 1878 N N . SER A 1 238 ? -22.999 49.340 1.718 1.00 39.22 238 SER A N 1
ATOM 1879 C CA . SER A 1 238 ? -23.883 50.405 2.196 1.00 39.22 238 SER A CA 1
ATOM 1880 C C . SER A 1 238 ? -23.450 51.727 1.560 1.00 39.22 238 SER A C 1
ATOM 1882 O O . SER A 1 238 ? -22.620 52.465 2.094 1.00 39.22 238 SER A O 1
ATOM 1884 N N . ALA A 1 239 ? -23.999 52.013 0.386 1.00 42.62 239 ALA A N 1
ATOM 1885 C CA . ALA A 1 239 ? -23.925 53.309 -0.246 1.00 42.62 239 ALA A CA 1
ATOM 1886 C C . ALA A 1 239 ? -25.041 54.212 0.301 1.00 42.62 239 ALA A C 1
ATOM 1888 O O . ALA A 1 239 ? -26.209 53.961 0.022 1.00 42.62 239 ALA A O 1
ATOM 1889 N N . ARG A 1 240 ? -24.603 55.310 0.942 1.00 41.84 240 ARG A N 1
ATOM 1890 C CA . ARG A 1 240 ? -25.290 56.610 1.130 1.00 41.84 240 ARG A CA 1
ATOM 1891 C C . ARG A 1 240 ? -26.428 56.614 2.171 1.00 41.84 240 ARG A C 1
ATOM 1893 O O . ARG A 1 240 ? -27.166 55.655 2.296 1.00 41.84 240 ARG A O 1
ATOM 1900 N N . ASP A 1 241 ? -26.584 57.629 3.017 1.00 39.62 241 ASP A N 1
ATOM 1901 C CA . ASP A 1 241 ? -26.545 59.058 2.699 1.00 39.62 241 ASP A CA 1
ATOM 1902 C C . ASP A 1 241 ? -26.074 59.945 3.865 1.00 39.62 241 ASP A C 1
ATOM 1904 O O . ASP A 1 241 ? -26.268 59.646 5.045 1.00 39.62 241 ASP A O 1
ATOM 1908 N N . ASP A 1 242 ? -25.503 61.081 3.470 1.00 47.59 242 ASP A N 1
ATOM 1909 C CA . ASP A 1 242 ? -25.258 62.278 4.265 1.00 47.59 242 ASP A CA 1
ATOM 1910 C C . ASP A 1 242 ? -26.555 62.861 4.860 1.00 47.59 242 ASP A C 1
ATOM 1912 O O . ASP A 1 242 ? -27.555 63.013 4.162 1.00 47.59 242 ASP A O 1
ATOM 1916 N N . SER A 1 243 ? -26.501 63.340 6.108 1.00 41.12 243 SER A N 1
ATOM 1917 C CA . SER A 1 243 ? -27.199 64.577 6.491 1.00 41.12 243 SER A CA 1
ATOM 1918 C C . SER A 1 243 ? -26.601 65.191 7.758 1.00 41.12 243 SER A C 1
ATOM 1920 O O . SER A 1 243 ? -26.713 64.659 8.860 1.00 41.12 243 SER A O 1
ATOM 1922 N N . MET A 1 244 ? -26.026 66.380 7.574 1.00 44.00 244 MET A N 1
ATOM 1923 C CA . MET A 1 244 ? -25.840 67.433 8.577 1.00 44.00 244 MET A CA 1
ATOM 1924 C C . MET A 1 244 ? -27.055 67.600 9.509 1.00 44.00 244 MET A C 1
ATOM 1926 O O . MET A 1 244 ? -28.180 67.640 9.018 1.00 44.00 244 MET A O 1
ATOM 1930 N N . ALA A 1 245 ? -26.816 67.851 10.805 1.00 39.06 245 ALA A N 1
ATOM 1931 C CA . ALA A 1 245 ? -27.246 69.082 11.496 1.00 39.06 245 ALA A CA 1
ATOM 1932 C C . ALA A 1 245 ? -26.912 69.082 13.009 1.00 39.06 245 ALA A C 1
ATOM 1934 O O . ALA A 1 245 ? -27.486 68.334 13.787 1.00 39.06 245 ALA A O 1
ATOM 1935 N N . ALA A 1 246 ? -26.040 70.026 13.380 1.00 40.88 246 ALA A N 1
ATOM 1936 C CA . ALA A 1 246 ? -26.151 70.976 14.495 1.00 40.88 246 ALA A CA 1
ATOM 1937 C C . ALA A 1 246 ? -26.251 70.539 15.983 1.00 40.88 246 ALA A C 1
ATOM 1939 O O . ALA A 1 246 ? -27.144 69.819 16.410 1.00 40.88 246 ALA A O 1
ATOM 1940 N N . ALA A 1 247 ? -25.434 71.263 16.767 1.00 40.97 247 ALA A N 1
ATOM 1941 C CA . ALA A 1 247 ? -25.616 71.718 18.153 1.00 40.97 247 ALA A CA 1
ATOM 1942 C C . ALA A 1 247 ? -25.144 70.807 19.305 1.00 40.97 247 ALA A C 1
ATOM 1944 O O . ALA A 1 247 ? -25.925 70.065 19.895 1.00 40.97 247 ALA A O 1
ATOM 1945 N N . ARG A 1 248 ? -23.908 71.033 19.768 1.00 39.03 248 ARG A N 1
ATOM 1946 C CA . ARG A 1 248 ? -23.607 71.883 20.941 1.00 39.03 248 ARG A CA 1
ATOM 1947 C C . ARG A 1 248 ? -22.114 72.163 21.053 1.00 39.03 248 ARG A C 1
ATOM 1949 O O . ARG A 1 248 ? -21.329 71.261 20.702 1.00 39.03 248 ARG A O 1
#

Radius of gyration: 25.89 Å; chains: 1; bounding box: 62×88×64 Å

pLDDT: mean 75.42, std 19.29, range [30.67, 97.25]

Secondary structure (DSSP, 8-state):
----------SHHHHHHHHHTT--HHHHHHHHHHHHHHHHHHHHHHHHHGGGGHHHHHHHHHHHHHHHHHHHHHHHHHHHHHGGGS-HHHHHHHHHHHHHHHHHHHHHHHHHHH-TT--GGGTHHHHHHHHHHHHHHHHHIIIIIHHHHHHHHHHS--PPPP------S--TTSBHHHHHHH-GGGHHHHHHTT--HHHHTTSBHHHHHHHTT--HHHHHHHHHHHHHHHSS----------------

Foldseek 3Di:
DDDDDDDDPDPVPVVVVVVVVPQDLLNVLVVLLVVLLVLLVVLVVLVVVWLVSLVVNLVSLVVSLVSLLVSLVSVVVLCVVLVVVDDPVVSVVSVVCSVVLSVLSVVLNVCSVPPPPSGCVVSVVSSVVSSVVSNVVSVCCVVPVSVSSCVSVVPDDPDDPPPPDPDQPDDQQDFQLNLCVVPVQLVVLCVVLVNDCVVRRRPGLCVSCVVSVHHSVVSSVSSSVSRVVVPPPPDDPPDDDDDDDDDD

Sequence (248 aa):
MTAIIAVVPGIAYAEASRKEGEMGAVDRLRRDHRILRSKLDLLEAALRMGDEAWYVLREVCFTLSRQLRDHIRREDALVAACRDAMNPKALAEVVVEHRDEPAHLRALNRLFVSSPSQSVGHIRPALTEMIGGLRRHMGEEERELFPIFERVLGQKEPSPPAAAPAKRFFDETMTVNRIVQEFPEARRVFERLFINVPAEGCTCLDEVAWRHGLEVEELLDALEAATKSCFCPTGEPSARDDSMAAAR